Protein AF-B4GUJ3-F1 (afdb_monomer_lite)

pLDDT: mean 71.58, std 20.73, range [29.72, 98.0]

Foldseek 3Di:
DLLLVLVLQVQQVVDPQRLLFPPHASLVSLLVVLVVPQDFCNQVVQAVPDWAWWQFDPPREIDIDRHDPGSVLVSQSVSQQDADDSRNYPAAGDHPNTGIHHNQSAANFDDPDPPDAADDQADFDGLQYADDPDPQPDWDQGRNDTHRPDPVRVVVVVCVSPPDALVVVVVSVQRSVVSVVVSCVVVVVDDDPVLVVLSDPDDPDDDDDDDDDDDPPDPVVVVNVVSNVVRDDPVVSVVSSVVSNVVVCPDPVVVQVVPPPCVVPPPDDPPPPSVVVVVVPD

Organism: Drosophila persimilis (NCBI:txid7234)

InterPro domains:
  IPR002641 Patatin-like phospholipase domain [PF01734] (21-112)
  IPR002641 Patatin-like phospholipase domain [PS51635] (1-115)
  IPR016035 Acyl transferase/acyl hydrolase/lysophospholipase [SSF52151] (5-204)
  IPR033562 Patatin-like phospholipase domain-containing protein [PTHR12406] (2-259)

Structure (mmCIF, N/CA/C/O backbone):
data_AF-B4GUJ3-F1
#
_entry.id   AF-B4GUJ3-F1
#
loop_
_atom_site.group_PDB
_atom_site.id
_atom_site.type_symbol
_atom_site.label_atom_id
_atom_site.label_alt_id
_atom_site.label_comp_id
_atom_site.label_asym_id
_atom_site.label_entity_id
_atom_site.label_seq_id
_atom_site.pdbx_PDB_ins_code
_atom_site.Cartn_x
_atom_site.Cartn_y
_atom_site.Cartn_z
_atom_site.occupancy
_atom_site.B_iso_or_equiv
_atom_site.auth_seq_id
_atom_site.auth_comp_id
_atom_site.auth_asym_id
_atom_site.auth_atom_id
_atom_site.pdbx_PDB_model_num
ATOM 1 N N . MET A 1 1 ? -8.626 10.152 -5.734 1.00 53.16 1 MET A N 1
ATOM 2 C CA . MET A 1 1 ? -7.578 9.144 -5.455 1.00 53.16 1 MET A CA 1
ATOM 3 C C . MET A 1 1 ? -6.243 9.506 -6.109 1.00 53.16 1 MET A C 1
ATOM 5 O O . MET A 1 1 ? -5.339 9.892 -5.384 1.00 53.16 1 MET A O 1
ATOM 9 N N . THR A 1 2 ? -6.089 9.476 -7.441 1.00 61.03 2 THR A N 1
ATOM 10 C CA . THR A 1 2 ? -4.846 9.936 -8.115 1.00 61.03 2 THR A CA 1
ATOM 11 C C . THR A 1 2 ? -4.558 11.419 -7.866 1.00 61.03 2 THR A C 1
ATOM 13 O O . THR A 1 2 ? -3.417 11.790 -7.610 1.00 61.03 2 THR A O 1
ATOM 16 N N . SER A 1 3 ? -5.595 12.258 -7.833 1.00 68.81 3 SER A N 1
ATOM 17 C CA . SER A 1 3 ? -5.500 13.672 -7.444 1.00 68.81 3 SER A CA 1
ATOM 18 C C . SER A 1 3 ? -4.937 13.875 -6.032 1.00 68.81 3 SER A C 1
ATOM 20 O O . SER A 1 3 ? -4.169 14.805 -5.802 1.00 68.81 3 SER A O 1
ATOM 22 N N . ASP A 1 4 ? -5.293 13.006 -5.081 1.00 74.00 4 ASP A N 1
ATOM 23 C CA . ASP A 1 4 ? -4.867 13.125 -3.682 1.00 74.00 4 ASP A CA 1
ATOM 24 C C . ASP A 1 4 ? -3.419 12.679 -3.505 1.00 74.00 4 ASP A C 1
ATOM 26 O O . ASP A 1 4 ? -2.677 13.325 -2.773 1.00 74.00 4 ASP A O 1
ATOM 30 N N . PHE A 1 5 ? -2.985 11.648 -4.239 1.00 74.19 5 PHE A N 1
ATOM 31 C CA . PHE A 1 5 ? -1.572 11.272 -4.316 1.00 74.19 5 PHE A CA 1
ATOM 32 C C . PHE A 1 5 ? -0.710 12.460 -4.764 1.00 74.19 5 PHE A C 1
ATOM 34 O O . PHE A 1 5 ? 0.248 12.842 -4.091 1.00 74.19 5 PHE A O 1
ATOM 41 N N . PHE A 1 6 ? -1.093 13.108 -5.863 1.00 73.56 6 PHE A N 1
ATOM 42 C CA . PHE A 1 6 ? -0.377 14.275 -6.367 1.00 73.56 6 PHE A CA 1
ATOM 43 C C . PHE A 1 6 ? -0.458 15.482 -5.422 1.00 73.56 6 PHE A C 1
ATOM 45 O O . PHE A 1 6 ? 0.535 16.196 -5.261 1.00 73.56 6 PHE A O 1
ATOM 52 N N . ARG A 1 7 ? -1.591 15.680 -4.733 1.00 79.62 7 ARG A N 1
ATOM 53 C CA . ARG A 1 7 ? -1.732 16.686 -3.666 1.00 79.62 7 ARG A CA 1
ATOM 54 C C . ARG A 1 7 ? -0.697 16.475 -2.560 1.00 79.62 7 ARG A C 1
ATOM 56 O O . ARG A 1 7 ? 0.040 17.411 -2.263 1.00 79.62 7 ARG A O 1
ATOM 63 N N . VAL A 1 8 ? -0.597 15.256 -2.020 1.00 79.94 8 VAL A N 1
ATOM 64 C CA . VAL A 1 8 ? 0.365 14.892 -0.962 1.00 79.94 8 VAL A CA 1
ATOM 65 C C . VAL A 1 8 ? 1.798 15.142 -1.426 1.00 79.94 8 VAL A C 1
ATOM 67 O O . VAL A 1 8 ? 2.587 15.749 -0.706 1.00 79.94 8 VAL A O 1
ATOM 70 N N . VAL A 1 9 ? 2.137 14.738 -2.654 1.00 77.56 9 VAL A N 1
ATOM 71 C CA . VAL A 1 9 ? 3.481 14.955 -3.205 1.00 77.56 9 VAL A CA 1
ATOM 72 C C . VAL A 1 9 ? 3.798 16.444 -3.365 1.00 77.56 9 VAL A C 1
ATOM 74 O O . VAL A 1 9 ? 4.912 16.874 -3.064 1.00 77.56 9 VAL A O 1
ATOM 77 N N . ASN A 1 10 ? 2.840 17.257 -3.817 1.00 75.44 10 ASN A N 1
ATOM 78 C CA . ASN A 1 10 ? 3.028 18.707 -3.890 1.00 75.44 10 ASN A CA 1
ATOM 79 C C . ASN A 1 10 ? 3.225 19.330 -2.516 1.00 75.44 10 ASN A C 1
ATOM 81 O O . ASN A 1 10 ? 4.090 20.187 -2.361 1.00 75.44 10 ASN A O 1
ATOM 85 N N . GLU A 1 11 ? 2.430 18.912 -1.541 1.00 78.12 11 GLU A N 1
ATOM 86 C CA . GLU A 1 11 ? 2.497 19.429 -0.184 1.00 78.12 11 GLU A CA 1
ATOM 87 C C . GLU A 1 11 ? 3.836 19.092 0.476 1.00 78.12 11 GLU A C 1
ATOM 89 O O . GLU A 1 11 ? 4.515 20.001 0.950 1.00 78.12 11 GLU A O 1
ATOM 94 N N . ALA A 1 12 ? 4.298 17.843 0.359 1.00 77.19 12 ALA A N 1
ATOM 95 C CA . ALA A 1 12 ? 5.627 17.433 0.809 1.00 77.19 12 ALA A CA 1
ATOM 96 C C . ALA A 1 12 ? 6.729 18.304 0.187 1.00 77.19 12 ALA A C 1
ATOM 98 O O . ALA A 1 12 ? 7.675 18.704 0.855 1.00 77.19 12 ALA A O 1
ATOM 99 N N . ARG A 1 13 ? 6.602 18.646 -1.098 1.00 76.12 13 ARG A N 1
ATOM 100 C CA . ARG A 1 13 ? 7.611 19.412 -1.844 1.00 76.12 13 ARG A CA 1
ATOM 101 C C . ARG A 1 13 ? 7.574 20.922 -1.619 1.00 76.12 13 ARG A C 1
ATOM 103 O O . ARG A 1 13 ? 8.477 21.606 -2.100 1.00 76.12 13 ARG A O 1
ATOM 110 N N . ARG A 1 14 ? 6.565 21.458 -0.924 1.00 77.00 14 ARG A N 1
ATOM 111 C CA . ARG A 1 14 ? 6.522 22.886 -0.559 1.00 77.00 14 ARG A CA 1
ATOM 112 C C . ARG A 1 14 ? 7.573 23.248 0.486 1.00 77.00 14 ARG A C 1
ATOM 114 O O . ARG A 1 14 ? 7.963 24.410 0.558 1.00 77.00 14 ARG A O 1
ATOM 121 N N . TYR A 1 15 ? 8.041 22.273 1.259 1.00 73.94 15 TYR A N 1
ATOM 122 C CA . TYR A 1 15 ? 9.000 22.484 2.335 1.00 73.94 15 TYR A CA 1
ATOM 123 C C . TYR A 1 15 ? 10.433 22.159 1.899 1.00 73.94 15 TYR A C 1
ATOM 125 O O . TYR A 1 15 ? 10.673 21.247 1.110 1.00 73.94 15 TYR A O 1
ATOM 133 N N . SER A 1 16 ? 11.404 22.894 2.445 1.00 66.81 16 SER A N 1
ATOM 134 C CA . SER A 1 16 ? 12.838 22.766 2.136 1.00 66.81 16 SER A CA 1
ATOM 135 C C . SER A 1 16 ? 13.417 21.388 2.494 1.00 66.81 16 SER A C 1
ATOM 137 O O . SER A 1 16 ? 14.238 20.858 1.748 1.00 66.81 16 SER A O 1
ATOM 139 N N . LEU A 1 17 ? 12.943 20.784 3.591 1.00 69.12 17 LEU A N 1
ATOM 140 C CA . LEU A 1 17 ? 13.266 19.413 4.020 1.00 69.12 17 LEU A CA 1
ATOM 141 C C . LEU A 1 17 ? 12.361 18.347 3.376 1.00 69.12 17 LEU A C 1
ATOM 143 O O . LEU A 1 17 ? 12.438 17.164 3.715 1.00 69.12 17 LEU A O 1
ATOM 147 N N . GLY A 1 18 ? 11.495 18.754 2.448 1.00 75.38 18 GLY A N 1
ATOM 148 C CA . GLY A 1 18 ? 10.556 17.866 1.786 1.00 75.38 18 GLY A CA 1
ATOM 149 C C . GLY A 1 18 ? 9.605 17.188 2.788 1.00 75.38 18 GLY A C 1
ATOM 150 O O . GLY A 1 18 ? 9.089 17.854 3.692 1.00 75.38 18 GLY A O 1
ATOM 151 N N . PRO A 1 19 ? 9.406 15.860 2.686 1.00 71.44 19 PRO A N 1
ATOM 152 C CA . PRO A 1 19 ? 8.518 15.122 3.581 1.00 71.44 19 PRO A CA 1
ATOM 153 C C . PRO A 1 19 ? 9.038 14.992 5.020 1.00 71.44 19 PRO A C 1
ATOM 155 O O . PRO A 1 19 ? 8.292 14.562 5.888 1.00 71.44 19 PRO A O 1
ATOM 158 N N . PHE A 1 20 ? 10.289 15.377 5.292 1.00 73.81 20 PHE A N 1
ATOM 159 C CA . PHE A 1 20 ? 10.861 15.379 6.643 1.00 73.81 20 PHE A CA 1
ATOM 160 C C . PHE A 1 20 ? 10.723 16.734 7.350 1.00 73.81 20 PHE A C 1
ATOM 162 O O . PHE A 1 20 ? 11.260 16.924 8.440 1.00 73.81 20 PHE A O 1
ATOM 169 N N . SER A 1 21 ? 10.040 17.704 6.732 1.00 72.88 21 SER A N 1
ATOM 170 C CA . SER A 1 21 ? 9.761 18.983 7.381 1.00 72.88 21 SER A CA 1
ATOM 171 C C . SER A 1 21 ? 8.849 18.778 8.595 1.00 72.88 21 SER A C 1
ATOM 173 O O . SER A 1 21 ? 7.799 18.159 8.441 1.00 72.88 21 SER A O 1
ATOM 175 N N . PRO A 1 22 ? 9.153 19.363 9.771 1.00 71.31 22 PRO A N 1
ATOM 176 C CA . PRO A 1 22 ? 8.264 19.312 10.938 1.00 71.31 22 PRO A CA 1
ATOM 177 C C . PRO A 1 22 ? 6.864 19.886 10.676 1.00 71.31 22 PRO A C 1
ATOM 179 O O . PRO A 1 22 ? 5.920 19.578 11.396 1.00 71.31 22 PRO A O 1
ATOM 182 N N . SER A 1 23 ? 6.736 20.738 9.653 1.00 73.00 23 SER A N 1
ATOM 183 C CA . SER A 1 23 ? 5.467 21.343 9.233 1.00 73.00 23 SER A CA 1
ATOM 184 C C . SER A 1 23 ? 4.677 20.488 8.236 1.00 73.00 23 SER A C 1
ATOM 186 O O . SER A 1 23 ? 3.574 20.874 7.861 1.00 73.00 23 SER A O 1
ATOM 188 N N . PHE A 1 24 ? 5.223 19.353 7.788 1.00 77.50 24 PHE A N 1
ATOM 189 C CA . PHE A 1 24 ? 4.538 18.403 6.919 1.00 77.50 24 PHE A CA 1
ATOM 190 C C . PHE A 1 24 ? 4.195 17.139 7.703 1.00 77.50 24 PHE A C 1
ATOM 192 O O . PHE A 1 24 ? 5.065 16.498 8.286 1.00 77.50 24 PHE A O 1
ATOM 199 N N . ASN A 1 25 ? 2.919 16.758 7.689 1.00 81.62 25 ASN A N 1
ATOM 200 C CA . ASN A 1 25 ? 2.472 15.519 8.304 1.00 81.62 25 ASN A CA 1
ATOM 201 C C . ASN A 1 25 ? 1.665 14.698 7.298 1.00 81.62 25 ASN A C 1
ATOM 203 O O . ASN A 1 25 ? 0.481 14.949 7.069 1.00 81.62 25 ASN A O 1
ATOM 207 N N . ILE A 1 26 ? 2.312 13.673 6.739 1.00 84.25 26 ILE A N 1
ATOM 208 C CA . ILE A 1 26 ? 1.688 12.770 5.769 1.00 84.25 26 ILE A CA 1
ATOM 209 C C . ILE A 1 26 ? 0.436 12.080 6.326 1.00 84.25 26 ILE A C 1
ATOM 211 O O . ILE A 1 26 ? -0.508 11.851 5.575 1.00 84.25 26 ILE A O 1
ATOM 215 N N . GLN A 1 27 ? 0.384 11.798 7.632 1.00 87.69 27 GLN A N 1
ATOM 216 C CA . GLN A 1 27 ? -0.771 11.158 8.265 1.00 87.69 27 GLN A CA 1
ATOM 217 C C . GLN A 1 27 ? -2.004 12.065 8.232 1.00 87.69 27 GLN A C 1
ATOM 219 O O . GLN A 1 27 ? -3.105 11.576 7.991 1.00 87.69 27 GLN A O 1
ATOM 224 N N . THR A 1 28 ? -1.831 13.381 8.385 1.00 87.50 28 THR A N 1
ATOM 225 C CA . THR A 1 28 ? -2.932 14.346 8.249 1.00 87.50 28 THR A CA 1
ATOM 226 C C . THR A 1 28 ? -3.460 14.366 6.817 1.00 87.50 28 THR A C 1
ATOM 228 O O . THR A 1 28 ? -4.660 14.203 6.599 1.00 87.50 28 THR A O 1
ATOM 231 N N . CYS A 1 29 ? -2.569 14.478 5.824 1.00 86.81 29 CYS A N 1
ATOM 232 C CA . CYS A 1 29 ? -2.970 14.504 4.416 1.00 86.81 29 CYS A CA 1
ATOM 233 C C . CYS A 1 29 ? -3.674 13.199 3.994 1.00 86.81 29 CYS A C 1
ATOM 235 O O . CYS A 1 29 ? -4.637 13.232 3.220 1.00 86.81 29 CYS A O 1
ATOM 237 N N . LEU A 1 30 ? -3.198 12.053 4.504 1.00 88.56 30 LEU A N 1
ATOM 238 C CA . LEU A 1 30 ? -3.814 10.742 4.300 1.00 88.56 30 LEU A CA 1
ATOM 239 C C . LEU A 1 30 ? -5.198 10.673 4.946 1.00 88.56 30 LEU A C 1
ATOM 241 O O . LEU A 1 30 ? -6.150 10.300 4.264 1.00 88.56 30 LEU A O 1
ATOM 245 N N . LEU A 1 31 ? -5.333 11.066 6.216 1.00 91.50 31 LEU A N 1
ATOM 246 C CA . LEU A 1 31 ? -6.611 11.046 6.928 1.00 91.50 31 LEU A CA 1
ATOM 247 C C . LEU A 1 31 ? -7.673 11.883 6.205 1.00 91.50 31 LEU A C 1
ATOM 249 O O . LEU A 1 31 ? -8.772 11.387 5.974 1.00 91.50 31 LEU A O 1
ATOM 253 N N . GLU A 1 32 ? -7.339 13.102 5.780 1.00 90.81 32 GLU A N 1
ATOM 254 C CA . GLU A 1 32 ? -8.254 13.959 5.015 1.00 90.81 32 GLU A CA 1
ATOM 255 C C . GLU A 1 32 ? -8.714 13.298 3.708 1.00 90.81 32 GLU A C 1
ATOM 257 O O . GLU A 1 32 ? -9.901 13.307 3.374 1.00 90.81 32 GLU A O 1
ATOM 262 N N . GLY A 1 33 ? -7.777 12.707 2.955 1.00 88.25 33 GLY A N 1
ATOM 263 C CA . GLY A 1 33 ? -8.084 12.021 1.700 1.00 88.25 33 GLY A CA 1
ATOM 264 C C . GLY A 1 33 ? -8.969 10.793 1.921 1.00 88.25 33 GLY A C 1
ATOM 265 O O . GLY A 1 33 ? -9.953 10.590 1.209 1.00 88.25 33 GLY A O 1
ATOM 266 N N . LEU A 1 34 ? -8.656 10.003 2.947 1.00 91.38 34 LEU A N 1
ATOM 267 C CA . LEU A 1 34 ? -9.428 8.831 3.341 1.00 91.38 34 LEU A CA 1
ATOM 268 C C . LEU A 1 34 ? -10.842 9.225 3.794 1.00 91.38 34 LEU A C 1
ATOM 270 O O . LEU A 1 34 ? -11.817 8.655 3.308 1.00 91.38 34 LEU A O 1
ATOM 274 N N . GLN A 1 35 ? -10.989 10.244 4.642 1.00 93.19 35 GLN A N 1
ATOM 275 C CA . GLN A 1 35 ? -12.293 10.755 5.084 1.00 93.19 35 GLN A CA 1
ATOM 276 C C . GLN A 1 35 ? -13.131 11.320 3.934 1.00 93.19 35 GLN A C 1
ATOM 278 O O . GLN A 1 35 ? -14.353 11.190 3.934 1.00 93.19 35 GLN A O 1
ATOM 283 N N . LYS A 1 36 ? -12.499 11.920 2.926 1.00 92.19 36 LYS A N 1
ATOM 284 C CA . LYS A 1 36 ? -13.208 12.428 1.748 1.00 92.19 36 LYS A CA 1
ATOM 285 C C . LYS A 1 36 ? -13.765 11.311 0.860 1.00 92.19 36 LYS A C 1
ATOM 287 O O . LYS A 1 36 ? -14.796 11.506 0.221 1.00 92.19 36 LYS A O 1
ATOM 292 N N . HIS A 1 37 ? -13.075 10.173 0.776 1.00 90.06 37 HIS A N 1
ATOM 293 C CA . HIS A 1 37 ? -13.373 9.131 -0.213 1.00 90.06 37 HIS A CA 1
ATOM 294 C C . HIS A 1 37 ? -14.036 7.870 0.346 1.00 90.06 37 HIS A C 1
ATOM 296 O O . HIS A 1 37 ? -14.740 7.189 -0.399 1.00 90.06 37 HIS A O 1
ATOM 302 N N . LEU A 1 38 ? -13.827 7.538 1.620 1.00 92.31 38 LEU A N 1
ATOM 303 C CA . LEU A 1 38 ? -14.452 6.371 2.239 1.00 92.31 38 LEU A CA 1
ATOM 304 C C . LEU A 1 38 ? -15.917 6.664 2.588 1.00 92.31 38 LEU A C 1
ATOM 306 O O . LEU A 1 38 ? -16.169 7.660 3.269 1.00 92.31 38 LEU A O 1
ATOM 310 N N . PRO A 1 39 ? -16.868 5.801 2.190 1.00 95.38 39 PRO A N 1
ATOM 311 C CA . PRO A 1 39 ? -18.269 5.942 2.571 1.00 95.38 39 PRO A CA 1
ATOM 312 C C . PRO A 1 39 ? -18.489 5.604 4.054 1.00 95.38 39 PRO A C 1
ATOM 314 O O . PRO A 1 39 ? -17.686 4.897 4.664 1.00 95.38 39 PRO A O 1
ATOM 317 N N . ASP A 1 40 ? -19.610 6.056 4.622 1.00 96.75 40 ASP A N 1
ATOM 318 C CA . ASP A 1 40 ? -19.970 5.849 6.038 1.00 96.75 40 ASP A CA 1
ATOM 319 C C . ASP A 1 40 ? -20.062 4.369 6.447 1.00 96.75 40 ASP A C 1
ATOM 321 O O . ASP A 1 40 ? -19.726 3.985 7.566 1.00 96.75 40 ASP A O 1
ATOM 325 N N . ASP A 1 41 ? -20.448 3.503 5.514 1.00 97.06 41 ASP A N 1
ATOM 326 C CA . ASP A 1 41 ? -20.582 2.061 5.705 1.00 97.06 41 ASP A CA 1
ATOM 327 C C . ASP A 1 41 ? -19.326 1.269 5.299 1.00 97.06 41 ASP A C 1
ATOM 329 O O . ASP A 1 41 ? -19.402 0.049 5.143 1.00 97.06 41 ASP A O 1
ATOM 333 N N . ALA A 1 42 ? -18.167 1.925 5.134 1.00 97.31 42 ALA A N 1
ATOM 334 C CA . ALA A 1 42 ? -16.935 1.285 4.666 1.00 97.31 42 ALA A CA 1
ATOM 335 C C . ALA A 1 42 ? -16.590 0.002 5.441 1.00 97.31 42 ALA A C 1
ATOM 337 O O . ALA A 1 42 ? -16.332 -1.019 4.813 1.00 97.31 42 ALA A O 1
ATOM 338 N N . HIS A 1 43 ? -16.670 0.027 6.775 1.00 97.81 43 HIS A N 1
ATOM 339 C CA . HIS A 1 43 ? -16.428 -1.126 7.654 1.00 97.81 43 HIS A CA 1
ATOM 340 C C . HIS A 1 43 ? -17.283 -2.347 7.295 1.00 97.81 43 HIS A C 1
ATOM 342 O O . HIS A 1 43 ? -16.757 -3.441 7.128 1.00 97.81 43 HIS A O 1
ATOM 348 N N . LYS A 1 44 ? -18.581 -2.154 7.030 1.00 97.81 44 LYS A N 1
ATOM 349 C CA . LYS A 1 44 ? -19.484 -3.240 6.609 1.00 97.81 44 LYS A CA 1
ATOM 350 C C . LYS A 1 44 ? -19.102 -3.808 5.251 1.00 97.81 44 LYS A C 1
ATOM 352 O O . LYS A 1 44 ? -19.296 -4.990 4.994 1.00 97.81 44 LYS A O 1
ATOM 357 N N . ARG A 1 45 ? -18.587 -2.959 4.359 1.00 97.44 45 ARG A N 1
ATOM 358 C CA . ARG A 1 45 ? -18.138 -3.395 3.038 1.00 97.44 45 ARG A CA 1
ATOM 359 C C . ARG A 1 45 ? -16.843 -4.184 3.159 1.00 97.44 45 ARG A C 1
ATOM 361 O O . ARG A 1 45 ? -16.711 -5.195 2.486 1.00 97.44 45 ARG A O 1
ATOM 368 N N . VAL A 1 46 ? -15.878 -3.728 3.941 1.00 97.38 46 VAL A N 1
ATOM 369 C CA . VAL A 1 46 ? -14.532 -4.307 3.896 1.00 97.38 46 VAL A CA 1
ATOM 370 C C . VAL A 1 46 ? -14.328 -5.498 4.833 1.00 97.38 46 VAL A C 1
ATOM 372 O O . VAL A 1 46 ? -13.385 -6.247 4.594 1.00 97.38 46 VAL A O 1
ATOM 375 N N . ASN A 1 47 ? -15.197 -5.717 5.828 1.00 97.25 47 ASN A N 1
ATOM 376 C CA . ASN A 1 47 ? -15.097 -6.869 6.735 1.00 97.25 47 ASN A CA 1
ATOM 377 C C . ASN A 1 47 ? -15.021 -8.199 5.977 1.00 97.25 47 ASN A C 1
ATOM 379 O O . ASN A 1 47 ? -15.750 -8.418 5.004 1.00 97.25 47 ASN A O 1
ATOM 383 N N . GLY A 1 48 ? -14.078 -9.047 6.387 1.00 94.81 48 GLY A N 1
ATOM 384 C CA . GLY A 1 48 ? -13.754 -10.322 5.745 1.00 94.81 48 GLY A CA 1
ATOM 385 C C . GLY A 1 48 ? -13.129 -10.220 4.345 1.00 94.81 48 GLY A C 1
ATOM 386 O O . GLY A 1 48 ? -12.778 -11.244 3.764 1.00 94.81 48 GLY A O 1
ATOM 387 N N . ARG A 1 49 ? -12.983 -9.014 3.775 1.00 95.50 49 ARG A N 1
ATOM 388 C CA . ARG A 1 49 ? -12.443 -8.790 2.418 1.00 95.50 49 ARG A CA 1
ATOM 389 C C . ARG A 1 49 ? -11.115 -8.041 2.426 1.00 95.50 49 ARG A C 1
ATOM 391 O O . ARG A 1 49 ? -10.216 -8.384 1.666 1.00 95.50 49 ARG A O 1
ATOM 398 N N . LEU A 1 50 ? -10.984 -7.022 3.270 1.00 96.12 50 LEU A N 1
ATOM 399 C CA . LEU A 1 50 ? -9.749 -6.264 3.447 1.00 96.12 50 LEU A CA 1
ATOM 400 C C . LEU A 1 50 ? -8.946 -6.864 4.593 1.00 96.12 50 LEU A C 1
ATOM 402 O O . LEU A 1 50 ? -9.451 -6.958 5.703 1.00 96.12 50 LEU A O 1
ATOM 406 N N . HIS A 1 51 ? -7.690 -7.202 4.327 1.00 96.25 51 HIS A N 1
ATOM 407 C CA . HIS A 1 51 ? -6.750 -7.698 5.324 1.00 96.25 51 HIS A CA 1
ATOM 408 C C . HIS A 1 51 ? -5.600 -6.699 5.428 1.00 96.25 51 HIS A C 1
ATOM 410 O O . HIS A 1 51 ? -4.912 -6.438 4.443 1.00 96.25 51 HIS A O 1
ATOM 416 N N . ILE A 1 52 ? -5.422 -6.101 6.603 1.00 96.81 52 ILE A N 1
ATOM 417 C CA . ILE A 1 52 ? -4.387 -5.098 6.859 1.00 96.81 52 ILE A CA 1
ATOM 418 C C . ILE A 1 52 ? -3.315 -5.730 7.736 1.00 96.81 52 ILE A C 1
ATOM 420 O O . ILE A 1 52 ? -3.577 -6.061 8.891 1.00 96.81 52 ILE A O 1
ATOM 424 N N . SER A 1 53 ? -2.112 -5.874 7.186 1.00 96.88 53 SER A N 1
ATOM 425 C CA . SER A 1 53 ? -0.934 -6.310 7.931 1.00 96.88 53 SER A CA 1
ATOM 426 C C . SER A 1 53 ? -0.353 -5.146 8.733 1.00 96.88 53 SER A C 1
ATOM 428 O O . SER A 1 53 ? -0.035 -4.097 8.172 1.00 96.88 53 SER A O 1
ATOM 430 N N . LEU A 1 54 ? -0.226 -5.322 10.048 1.00 97.38 54 LEU A N 1
ATOM 431 C CA . LEU A 1 54 ? 0.292 -4.319 10.974 1.00 97.38 54 LEU A CA 1
ATOM 432 C C . LEU A 1 54 ? 1.406 -4.904 11.839 1.00 97.38 54 LEU A C 1
ATOM 434 O O . LEU A 1 54 ? 1.292 -6.014 12.357 1.00 97.38 54 LEU A O 1
ATOM 438 N N . THR A 1 55 ? 2.442 -4.109 12.100 1.00 97.38 55 THR A N 1
ATOM 439 C CA . THR A 1 55 ? 3.479 -4.465 13.073 1.00 97.38 55 THR A CA 1
ATOM 440 C C . THR A 1 55 ? 3.145 -3.863 14.430 1.00 97.38 55 THR A C 1
ATOM 442 O O . THR A 1 55 ? 3.024 -2.644 14.581 1.00 97.38 55 THR A O 1
ATOM 445 N N . ARG A 1 56 ? 3.003 -4.703 15.454 1.00 97.44 56 ARG A N 1
ATOM 446 C CA . ARG A 1 56 ? 2.732 -4.257 16.819 1.00 97.44 56 ARG A CA 1
ATOM 447 C C . ARG A 1 56 ? 3.995 -3.718 17.474 1.00 97.44 56 ARG A C 1
ATOM 449 O O . ARG A 1 56 ? 5.008 -4.400 17.553 1.00 97.44 56 ARG A O 1
ATOM 456 N N . VAL A 1 57 ? 3.931 -2.493 17.989 1.00 96.12 57 VAL A N 1
ATOM 457 C CA . VAL A 1 57 ? 5.142 -1.749 18.381 1.00 96.12 57 VAL A CA 1
ATOM 458 C C . VAL A 1 57 ? 5.864 -2.363 19.583 1.00 96.12 57 VAL A C 1
ATOM 460 O O . VAL A 1 57 ? 7.086 -2.325 19.637 1.00 96.12 57 VAL A O 1
ATOM 463 N N . TYR A 1 58 ? 5.136 -2.907 20.563 1.00 94.56 58 TYR A N 1
ATOM 464 C CA . TYR A 1 58 ? 5.758 -3.319 21.827 1.00 94.56 58 TYR A CA 1
ATOM 465 C C . TYR A 1 58 ? 6.528 -4.647 21.741 1.00 94.56 58 TYR A C 1
ATOM 467 O O . TYR A 1 58 ? 7.445 -4.852 22.529 1.00 94.56 58 TYR A O 1
ATOM 475 N N . ASP A 1 59 ? 6.150 -5.552 20.833 1.00 95.31 59 ASP A N 1
ATOM 476 C CA . ASP A 1 59 ? 6.781 -6.871 20.677 1.00 95.31 59 ASP A CA 1
ATOM 477 C C . ASP A 1 59 ? 7.209 -7.195 19.241 1.00 95.31 59 ASP A C 1
ATOM 479 O O . ASP A 1 59 ? 7.713 -8.287 18.992 1.00 95.31 59 ASP A O 1
ATOM 483 N N . GLY A 1 60 ? 7.009 -6.271 18.297 1.00 93.25 60 GLY A N 1
ATOM 484 C CA . GLY A 1 60 ? 7.379 -6.435 16.891 1.00 93.25 60 GLY A CA 1
ATOM 485 C C . GLY A 1 60 ? 6.568 -7.495 16.145 1.00 93.25 60 GLY A C 1
ATOM 486 O O . GLY A 1 60 ? 6.903 -7.825 15.011 1.00 93.25 60 GLY A O 1
ATOM 487 N N . LYS A 1 61 ? 5.518 -8.060 16.757 1.00 95.88 61 LYS A N 1
ATOM 488 C CA . LYS A 1 61 ? 4.745 -9.138 16.135 1.00 95.88 61 LYS A CA 1
ATOM 489 C C . LYS A 1 61 ? 3.814 -8.600 15.060 1.00 95.88 61 LYS A C 1
ATOM 491 O O . LYS A 1 61 ? 3.197 -7.547 15.233 1.00 95.88 61 LYS A O 1
ATOM 496 N N . ASN A 1 62 ? 3.675 -9.371 13.988 1.00 97.00 62 ASN A N 1
ATOM 497 C CA . ASN A 1 62 ? 2.674 -9.109 12.972 1.00 97.00 62 ASN A CA 1
ATOM 498 C C . ASN A 1 62 ? 1.261 -9.400 13.497 1.00 97.00 62 ASN A C 1
ATOM 500 O O . ASN A 1 62 ? 1.052 -10.350 14.257 1.00 97.00 62 ASN A O 1
ATOM 504 N N . VAL A 1 63 ? 0.300 -8.581 13.081 1.00 96.56 63 VAL A N 1
ATOM 505 C CA . VAL A 1 63 ? -1.130 -8.794 13.291 1.00 96.56 63 VAL A CA 1
ATOM 506 C C . VAL A 1 63 ? -1.861 -8.436 12.002 1.00 96.56 63 VAL A C 1
ATOM 508 O O . VAL A 1 63 ? -1.727 -7.317 11.511 1.00 96.56 63 VAL A O 1
ATOM 511 N N . ILE A 1 64 ? -2.676 -9.361 11.496 1.00 96.62 64 ILE A N 1
ATOM 512 C CA . ILE A 1 64 ? -3.575 -9.105 10.370 1.00 96.62 64 ILE A CA 1
ATOM 513 C C . ILE A 1 64 ? -4.951 -8.723 10.915 1.00 96.62 64 ILE A C 1
ATOM 515 O O . ILE A 1 64 ? -5.560 -9.475 11.677 1.00 96.62 64 ILE A O 1
ATOM 519 N N . ILE A 1 65 ? -5.438 -7.546 10.526 1.00 96.81 65 ILE A N 1
ATOM 520 C CA . ILE A 1 65 ? -6.770 -7.048 10.878 1.00 96.81 65 ILE A CA 1
ATOM 521 C C . ILE A 1 65 ? -7.686 -7.151 9.662 1.00 96.81 65 ILE A C 1
ATOM 523 O O . ILE A 1 65 ? -7.375 -6.589 8.612 1.00 96.81 65 ILE A O 1
ATOM 527 N N . SER A 1 66 ? -8.822 -7.828 9.821 1.00 96.94 66 SER A N 1
ATOM 528 C CA . SER A 1 66 ? -9.835 -7.985 8.767 1.00 96.94 66 SER A CA 1
ATOM 529 C C . SER A 1 66 ? -11.268 -7.667 9.191 1.00 96.94 66 SER A C 1
ATOM 531 O O . SER A 1 66 ? -12.166 -7.653 8.352 1.00 96.94 66 SER A O 1
ATOM 533 N N . GLU A 1 67 ? -11.482 -7.367 10.473 1.00 97.88 67 GLU A N 1
ATOM 534 C CA . GLU A 1 67 ? -12.795 -7.078 11.048 1.00 97.88 67 GLU A CA 1
ATOM 535 C C . GLU A 1 67 ? -12.795 -5.718 11.750 1.00 97.88 67 GLU A C 1
ATOM 537 O O . GLU A 1 67 ? -11.989 -5.460 12.652 1.00 97.88 67 GLU A O 1
ATOM 542 N N . PHE A 1 68 ? -13.742 -4.874 11.351 1.00 98.00 68 PHE A N 1
ATOM 543 C CA . PHE A 1 68 ? -13.894 -3.481 11.748 1.00 98.00 68 PHE A CA 1
ATOM 544 C C . PHE A 1 68 ? -15.322 -3.229 12.255 1.00 98.00 68 PHE A C 1
ATOM 546 O O . PHE A 1 68 ? -16.305 -3.586 11.601 1.00 98.00 68 PHE A O 1
ATOM 553 N N . GLU A 1 69 ? -15.444 -2.580 13.410 1.00 97.50 69 GLU A N 1
ATOM 554 C CA . GLU A 1 69 ? -16.731 -2.259 14.043 1.00 97.50 69 GLU A CA 1
ATOM 555 C C . GLU A 1 69 ? -17.336 -0.954 13.507 1.00 97.50 69 GLU A C 1
ATOM 557 O O . GLU A 1 69 ? -18.555 -0.781 13.506 1.00 97.50 69 GLU A O 1
ATOM 562 N N . SER A 1 70 ? -16.496 -0.037 13.019 1.00 98.00 70 SER A N 1
ATOM 563 C CA . SER A 1 70 ? -16.920 1.265 12.502 1.00 98.00 70 SER A CA 1
ATOM 564 C C . SER A 1 70 ? -16.012 1.780 11.386 1.00 98.00 70 SER A C 1
ATOM 566 O O . SER A 1 70 ? -14.907 1.278 11.156 1.00 98.00 70 SER A O 1
ATOM 568 N N . ARG A 1 71 ? -16.467 2.820 10.677 1.00 97.19 71 ARG A N 1
ATOM 569 C CA . ARG A 1 71 ? -15.662 3.508 9.656 1.00 97.19 71 ARG A CA 1
ATOM 570 C C . ARG A 1 71 ? -14.375 4.075 10.253 1.00 97.19 71 ARG A C 1
ATOM 572 O O . ARG A 1 71 ? -13.333 4.036 9.604 1.00 97.19 71 ARG A O 1
ATOM 579 N N . GLU A 1 72 ? -14.442 4.572 11.480 1.00 97.06 72 GLU A N 1
ATOM 580 C CA . GLU A 1 72 ? -13.308 5.126 12.213 1.00 97.06 72 GLU A CA 1
ATOM 581 C C . GLU A 1 72 ? -12.258 4.051 12.496 1.00 97.06 72 GLU A C 1
ATOM 583 O O . GLU A 1 72 ? -11.069 4.330 12.367 1.00 97.06 72 GLU A O 1
ATOM 588 N N . GLU A 1 73 ? -12.666 2.811 12.793 1.00 97.19 73 GLU A N 1
ATOM 589 C CA . GLU A 1 73 ? -11.720 1.699 12.923 1.00 97.19 73 GLU A CA 1
ATOM 590 C C . GLU A 1 73 ? -10.980 1.413 11.610 1.00 97.19 73 GLU A C 1
ATOM 592 O O . GLU A 1 73 ? -9.764 1.215 11.634 1.00 97.19 73 GLU A O 1
ATOM 597 N N . VAL A 1 74 ? -11.671 1.453 10.463 1.00 97.62 74 VAL A N 1
ATOM 598 C CA . VAL A 1 74 ? -11.031 1.287 9.143 1.00 97.62 74 VAL A CA 1
ATOM 599 C C . VAL A 1 74 ? -10.010 2.396 8.900 1.00 97.62 74 VAL A C 1
ATOM 601 O O . VAL A 1 74 ? -8.872 2.116 8.528 1.00 97.62 74 VAL A O 1
ATOM 604 N N . LEU A 1 75 ? -10.393 3.656 9.141 1.00 96.50 75 LEU A N 1
ATOM 605 C CA . LEU A 1 75 ? -9.490 4.804 9.009 1.00 96.50 75 LEU A CA 1
ATOM 606 C C . LEU A 1 75 ? -8.254 4.631 9.892 1.00 96.50 75 LEU A C 1
ATOM 608 O O . LEU A 1 75 ? -7.130 4.795 9.426 1.00 96.50 75 LEU A O 1
ATOM 612 N N . GLN A 1 76 ? -8.457 4.254 11.151 1.00 96.62 76 GLN A N 1
ATOM 613 C CA . GLN A 1 76 ? -7.381 4.112 12.117 1.00 96.62 76 GLN A CA 1
ATOM 614 C C . GLN A 1 76 ? -6.417 2.979 11.750 1.00 96.62 76 GLN A C 1
ATOM 616 O O . GLN A 1 76 ? -5.203 3.155 11.847 1.00 96.62 76 GLN A O 1
ATOM 621 N N . ALA A 1 77 ? -6.935 1.837 11.290 1.00 97.25 77 ALA A N 1
ATOM 622 C CA . ALA A 1 77 ? -6.110 0.727 10.828 1.00 97.25 77 ALA A CA 1
ATOM 623 C C . ALA A 1 77 ? -5.295 1.097 9.577 1.00 97.25 77 ALA A C 1
ATOM 625 O O . ALA A 1 77 ? -4.111 0.775 9.509 1.00 97.25 77 ALA A O 1
ATOM 626 N N . LEU A 1 78 ? -5.886 1.830 8.625 1.00 96.38 78 LEU A N 1
ATOM 627 C CA . LEU A 1 78 ? -5.177 2.327 7.439 1.00 96.38 78 LEU A CA 1
ATOM 628 C C . LEU A 1 78 ? -4.078 3.336 7.803 1.00 96.38 78 LEU A C 1
ATOM 630 O O . LEU A 1 78 ? -2.989 3.289 7.237 1.00 96.38 78 LEU A O 1
ATOM 634 N N . LEU A 1 79 ? -4.324 4.220 8.774 1.00 95.50 79 LEU A N 1
ATOM 635 C CA . LEU A 1 79 ? -3.300 5.142 9.277 1.00 95.50 79 LEU A CA 1
ATOM 636 C C . LEU A 1 79 ? -2.133 4.397 9.936 1.00 95.50 79 LEU A C 1
ATOM 638 O O . LEU A 1 79 ? -0.978 4.738 9.680 1.00 95.50 79 LEU A O 1
ATOM 642 N N . CYS A 1 80 ? -2.419 3.360 10.735 1.00 96.19 80 CYS A N 1
ATOM 643 C CA . CYS A 1 80 ? -1.396 2.466 11.282 1.00 96.19 80 CYS A CA 1
ATOM 644 C C . CYS A 1 80 ? -0.587 1.781 10.176 1.00 96.19 80 CYS A C 1
ATOM 646 O O . CYS A 1 80 ? 0.639 1.762 10.258 1.00 96.19 80 CYS A O 1
ATOM 648 N N . ALA A 1 81 ? -1.259 1.265 9.144 1.00 94.62 81 ALA A N 1
ATOM 649 C CA . ALA A 1 81 ? -0.615 0.582 8.026 1.00 94.62 81 ALA A CA 1
ATOM 650 C C . ALA A 1 81 ? 0.317 1.506 7.241 1.00 94.62 81 ALA A C 1
ATOM 652 O O . ALA A 1 81 ? 1.371 1.070 6.816 1.00 94.62 81 ALA A O 1
ATOM 653 N N . CYS A 1 82 ? -0.033 2.785 7.108 1.00 92.00 82 CYS A N 1
ATOM 654 C CA . CYS A 1 82 ? 0.791 3.784 6.430 1.00 92.00 82 CYS A CA 1
ATOM 655 C C . CYS A 1 82 ? 1.788 4.499 7.364 1.00 92.00 82 CYS A C 1
ATOM 657 O O . CYS A 1 82 ? 2.379 5.508 6.965 1.00 92.00 82 CYS A O 1
ATOM 659 N N . PHE A 1 83 ? 1.934 4.074 8.627 1.00 92.56 83 PHE A N 1
ATOM 660 C CA . PHE A 1 83 ? 2.825 4.735 9.580 1.00 92.56 83 PHE A CA 1
ATOM 661 C C . PHE A 1 83 ? 4.223 4.124 9.548 1.00 92.56 83 PHE A C 1
ATOM 663 O O . PHE A 1 83 ? 4.475 3.074 10.142 1.00 92.56 83 PHE A O 1
ATOM 670 N N . ILE A 1 84 ? 5.158 4.847 8.936 1.00 89.00 84 ILE A N 1
ATOM 671 C CA . ILE A 1 84 ? 6.581 4.501 8.927 1.00 89.00 84 ILE A CA 1
ATOM 672 C C . ILE A 1 84 ? 7.295 5.373 9.973 1.00 89.00 84 ILE A C 1
ATOM 674 O O . ILE A 1 84 ? 7.372 6.594 9.784 1.00 89.00 84 ILE A O 1
ATOM 678 N N . PRO A 1 85 ? 7.827 4.803 11.072 1.00 86.69 85 PRO A N 1
ATOM 679 C CA . PRO A 1 85 ? 8.532 5.571 12.097 1.00 86.69 85 PRO A CA 1
ATOM 680 C C . PRO A 1 85 ? 9.667 6.424 11.516 1.00 86.69 85 PRO A C 1
ATOM 682 O O . PRO A 1 85 ? 10.440 5.968 10.677 1.00 86.69 85 PRO A O 1
ATOM 685 N N . GLY A 1 86 ? 9.757 7.683 11.949 1.00 82.56 86 GLY A N 1
ATOM 686 C CA . GLY A 1 86 ? 10.754 8.648 11.470 1.00 82.56 86 GLY A CA 1
ATOM 687 C C . GLY A 1 86 ? 10.392 9.342 10.151 1.00 82.56 86 GLY A C 1
ATOM 688 O O . GLY A 1 86 ? 10.821 10.471 9.939 1.00 82.56 86 GLY A O 1
ATOM 689 N N . PHE A 1 87 ? 9.563 8.723 9.304 1.00 80.88 87 PHE A N 1
ATOM 690 C CA . PHE A 1 87 ? 9.041 9.342 8.078 1.00 80.88 87 PHE A CA 1
ATOM 691 C C . PHE A 1 87 ? 7.650 9.952 8.285 1.00 80.88 87 PHE A C 1
ATOM 693 O O . PHE A 1 87 ? 7.402 11.093 7.919 1.00 80.88 87 PHE A O 1
ATOM 700 N N . SER A 1 88 ? 6.734 9.203 8.902 1.00 82.94 88 SER A N 1
ATOM 701 C CA . SER A 1 88 ? 5.358 9.645 9.176 1.00 82.94 88 SER A CA 1
ATOM 702 C C . SER A 1 88 ? 5.210 10.438 10.477 1.00 82.94 88 SER A C 1
ATOM 704 O O . SER A 1 88 ? 4.173 11.050 10.715 1.00 82.94 88 SER A O 1
ATOM 706 N N . GLY A 1 89 ? 6.223 10.387 11.342 1.00 84.88 89 GLY A N 1
ATOM 707 C CA . GLY A 1 89 ? 6.217 10.970 12.679 1.00 84.88 89 GLY A CA 1
ATOM 708 C C . GLY A 1 89 ? 6.971 10.098 13.682 1.00 84.88 89 GLY A C 1
ATOM 709 O O . GLY A 1 89 ? 7.533 9.057 13.336 1.00 84.88 89 GLY A O 1
ATOM 710 N N . ILE A 1 90 ? 6.984 10.534 14.943 1.00 85.19 90 ILE A N 1
ATOM 711 C CA . ILE A 1 90 ? 7.699 9.844 16.031 1.00 85.19 90 ILE A CA 1
ATOM 712 C C . ILE A 1 90 ? 6.784 8.866 16.772 1.00 85.19 90 ILE A C 1
ATOM 714 O O . ILE A 1 90 ? 7.217 7.780 17.147 1.00 85.19 90 ILE A O 1
ATOM 718 N N . LEU A 1 91 ? 5.521 9.240 16.998 1.00 89.25 91 LEU A N 1
ATOM 719 C CA . LEU A 1 91 ? 4.589 8.463 17.809 1.00 89.25 91 LEU A CA 1
ATOM 720 C C . LEU A 1 91 ? 3.599 7.694 16.919 1.00 89.25 91 LEU A C 1
ATOM 722 O O . LEU A 1 91 ? 2.755 8.335 16.293 1.00 89.25 91 LEU A O 1
ATOM 726 N N . PRO A 1 92 ? 3.646 6.348 16.894 1.00 92.56 92 PRO A N 1
ATOM 727 C CA . PRO A 1 92 ? 2.714 5.560 16.100 1.00 92.56 92 PRO A CA 1
ATOM 728 C C . PRO A 1 92 ? 1.261 5.695 16.589 1.00 92.56 92 PRO A C 1
ATOM 730 O O . PRO A 1 92 ? 1.028 5.772 17.809 1.00 92.56 92 PRO A O 1
ATOM 733 N N . PRO A 1 93 ? 0.281 5.683 15.667 1.00 94.12 93 PRO A N 1
ATOM 734 C CA . PRO A 1 93 ? -1.140 5.703 15.994 1.00 94.12 93 PRO A CA 1
ATOM 735 C C . PRO A 1 93 ? -1.574 4.446 16.762 1.00 94.12 93 PRO A C 1
ATOM 737 O O . PRO A 1 93 ? -0.883 3.422 16.803 1.00 94.12 93 PRO A O 1
ATOM 740 N N . ARG A 1 94 ? -2.740 4.534 17.412 1.00 95.56 94 ARG A N 1
ATOM 741 C CA . ARG A 1 94 ? -3.329 3.425 18.174 1.00 95.56 94 ARG A CA 1
ATOM 742 C C . ARG A 1 94 ? -4.520 2.822 17.455 1.00 95.56 94 ARG A C 1
ATOM 744 O O . ARG A 1 94 ? -5.426 3.561 17.111 1.00 95.56 94 ARG A O 1
ATOM 751 N N . PHE A 1 95 ? -4.580 1.505 17.354 1.00 96.69 95 PHE A N 1
ATOM 752 C CA . PHE A 1 95 ? -5.775 0.768 16.958 1.00 96.69 95 PHE A CA 1
ATOM 753 C C . PHE A 1 95 ? -6.213 -0.104 18.139 1.00 96.69 95 PHE A C 1
ATOM 755 O O . PHE A 1 95 ? -5.387 -0.805 18.727 1.00 96.69 95 PHE A O 1
ATOM 762 N N . ARG A 1 96 ? -7.482 0.005 18.561 1.00 96.25 96 ARG A N 1
ATOM 763 C CA . ARG A 1 96 ? -8.030 -0.679 19.755 1.00 96.25 96 ARG A CA 1
ATOM 764 C C . ARG A 1 96 ? -7.138 -0.554 21.004 1.00 96.25 96 ARG A C 1
ATOM 766 O O . ARG A 1 96 ? -6.854 -1.519 21.705 1.00 96.25 96 ARG A O 1
ATOM 773 N N . GLY A 1 97 ? -6.628 0.655 21.250 1.00 95.25 97 GLY A N 1
ATOM 774 C CA . GLY A 1 97 ? -5.766 0.972 22.398 1.00 95.25 97 GLY A CA 1
ATOM 775 C C . GLY A 1 97 ? -4.293 0.553 22.270 1.00 95.25 97 GLY A C 1
ATOM 776 O O . GLY A 1 97 ? -3.466 1.019 23.057 1.00 95.25 97 GLY A O 1
ATOM 777 N N . VAL A 1 98 ? -3.927 -0.239 21.261 1.00 97.12 98 VAL A N 1
ATOM 778 C CA . VAL A 1 98 ? -2.561 -0.742 21.043 1.00 97.12 98 VAL A CA 1
ATOM 779 C C . VAL A 1 98 ? -1.872 0.045 19.930 1.00 97.12 98 VAL A C 1
ATOM 781 O O . VAL A 1 98 ? -2.516 0.462 18.974 1.00 97.12 98 VAL A O 1
ATOM 784 N N . ARG A 1 99 ? -0.561 0.287 20.052 1.00 97.12 99 ARG A N 1
ATOM 785 C CA . ARG A 1 99 ? 0.216 0.996 19.023 1.00 97.12 99 ARG A CA 1
ATOM 786 C C . ARG A 1 99 ? 0.686 0.050 17.927 1.00 97.12 99 ARG A C 1
ATOM 788 O O . ARG A 1 99 ? 1.305 -0.974 18.225 1.00 97.12 99 ARG A O 1
ATOM 795 N N . TYR A 1 100 ? 0.451 0.464 16.689 1.00 97.62 100 TYR A N 1
ATOM 796 C CA . TYR A 1 100 ? 0.852 -0.258 15.489 1.00 97.62 100 TYR A CA 1
ATOM 797 C C . TYR A 1 100 ? 1.565 0.672 14.515 1.00 97.62 100 TYR A C 1
ATOM 799 O O . TYR A 1 100 ? 1.358 1.886 14.530 1.00 97.62 100 TYR A O 1
ATOM 807 N N . MET A 1 101 ? 2.395 0.069 13.679 1.00 95.69 101 MET A N 1
ATOM 808 C CA . MET A 1 101 ? 3.093 0.694 12.564 1.00 95.69 101 MET A CA 1
ATOM 809 C C . MET A 1 101 ? 2.983 -0.200 11.327 1.00 95.69 101 MET A C 1
ATOM 811 O O . MET A 1 101 ? 2.407 -1.291 11.402 1.00 95.69 101 MET A O 1
ATOM 815 N N . ASP A 1 102 ? 3.544 0.271 10.219 1.00 94.56 102 ASP A N 1
ATOM 816 C CA . ASP A 1 102 ? 3.502 -0.378 8.912 1.00 94.56 102 ASP A CA 1
ATOM 817 C C . ASP A 1 102 ? 3.846 -1.882 8.982 1.00 94.56 102 ASP A C 1
ATOM 819 O O . ASP A 1 102 ? 4.726 -2.320 9.740 1.00 94.56 102 ASP A O 1
ATOM 823 N N . GLY A 1 103 ? 3.120 -2.692 8.208 1.00 93.44 103 GLY A N 1
ATOM 824 C CA . GLY A 1 103 ? 3.350 -4.132 8.080 1.00 93.44 103 GLY A CA 1
ATOM 825 C C . GLY A 1 103 ? 4.748 -4.461 7.554 1.00 93.44 103 GLY A C 1
ATOM 826 O O . GLY A 1 103 ? 5.291 -5.505 7.904 1.00 93.44 103 GLY A O 1
ATOM 827 N N . ALA A 1 104 ? 5.399 -3.533 6.847 1.00 89.25 104 ALA A N 1
ATOM 828 C CA . ALA A 1 104 ? 6.754 -3.658 6.321 1.00 89.25 104 ALA A CA 1
ATOM 829 C C . ALA A 1 104 ? 7.826 -4.013 7.361 1.00 89.25 104 ALA A C 1
ATOM 831 O O . ALA A 1 104 ? 8.908 -4.476 7.004 1.00 89.25 104 ALA A O 1
ATOM 832 N N . PHE A 1 105 ? 7.551 -3.807 8.649 1.00 89.19 105 PHE A N 1
ATOM 833 C CA . PHE A 1 105 ? 8.462 -4.150 9.742 1.00 89.19 105 PHE A CA 1
ATOM 834 C C . PHE A 1 105 ? 8.283 -5.577 10.285 1.00 89.19 105 PHE A C 1
ATOM 836 O O . PHE A 1 105 ? 9.050 -5.983 11.157 1.00 89.19 105 PHE A O 1
ATOM 843 N N . SER A 1 106 ? 7.301 -6.339 9.794 1.00 90.81 106 SER A N 1
ATOM 844 C CA . SER A 1 106 ? 7.059 -7.726 10.211 1.00 90.81 106 SER A CA 1
ATOM 845 C C . SER A 1 106 ? 6.597 -8.638 9.068 1.00 90.81 106 SER A C 1
ATOM 847 O O . SER A 1 106 ? 7.235 -9.660 8.832 1.00 90.81 106 SER A O 1
ATOM 849 N N . ASP A 1 107 ? 5.552 -8.255 8.331 1.00 89.44 107 ASP A N 1
ATOM 850 C CA . ASP A 1 107 ? 5.041 -8.939 7.135 1.00 89.44 107 ASP A CA 1
ATOM 851 C C . ASP A 1 107 ? 4.442 -7.916 6.151 1.00 89.44 107 ASP A C 1
ATOM 853 O O . ASP A 1 107 ? 3.344 -7.398 6.345 1.00 89.44 107 ASP A O 1
ATOM 857 N N . ASN A 1 108 ? 5.190 -7.567 5.110 1.00 86.31 108 ASN A N 1
ATOM 858 C CA . ASN A 1 108 ? 4.836 -6.517 4.157 1.00 86.31 108 ASN A CA 1
ATOM 859 C C . ASN A 1 108 ? 3.916 -7.010 3.027 1.00 86.31 108 ASN A C 1
ATOM 861 O O . ASN A 1 108 ? 3.109 -6.247 2.502 1.00 86.31 108 ASN A O 1
ATOM 865 N N . LEU A 1 109 ? 4.081 -8.271 2.622 1.00 86.06 109 LEU A N 1
ATOM 866 C CA . LEU A 1 109 ? 3.351 -8.906 1.523 1.00 86.06 109 LEU A CA 1
ATOM 867 C C . LEU A 1 109 ? 2.746 -10.223 2.026 1.00 86.06 109 LEU A C 1
ATOM 869 O O . LEU A 1 109 ? 3.243 -11.297 1.677 1.00 86.06 109 LEU A O 1
ATOM 873 N N . PRO A 1 110 ? 1.692 -10.153 2.860 1.00 87.50 110 PRO A N 1
ATOM 874 C CA . PRO A 1 110 ? 1.039 -11.347 3.373 1.00 87.50 110 PRO A CA 1
ATOM 875 C C . PRO A 1 110 ? 0.433 -12.157 2.220 1.00 87.50 110 PRO A C 1
ATOM 877 O O . PRO A 1 110 ? -0.288 -11.621 1.375 1.00 87.50 110 PRO A O 1
ATOM 880 N N . ILE A 1 111 ? 0.701 -13.462 2.213 1.00 89.62 111 ILE A N 1
ATOM 881 C CA . ILE A 1 111 ? 0.110 -14.419 1.272 1.00 89.62 111 ILE A CA 1
ATOM 882 C C . ILE A 1 111 ? -1.074 -15.083 1.976 1.00 89.62 111 ILE A C 1
ATOM 884 O O . ILE A 1 111 ? -0.892 -15.727 3.008 1.00 89.62 111 ILE A O 1
ATOM 888 N N . LEU A 1 112 ? -2.286 -14.902 1.445 1.00 87.44 112 LEU A N 1
ATOM 889 C CA . LEU A 1 112 ? -3.508 -15.436 2.058 1.00 87.44 112 LEU A CA 1
ATOM 890 C C . LEU A 1 112 ? -3.780 -16.877 1.611 1.00 87.44 112 LEU A C 1
ATOM 892 O O . LEU A 1 112 ? -4.188 -17.710 2.418 1.00 87.44 112 LEU A O 1
ATOM 896 N N . ASP A 1 113 ? -3.551 -17.160 0.330 1.00 90.56 113 ASP A N 1
ATOM 897 C CA . ASP A 1 113 ? -3.753 -18.461 -0.305 1.00 90.56 113 ASP A CA 1
ATOM 898 C C . ASP A 1 113 ? -2.943 -18.589 -1.613 1.00 90.56 113 ASP A C 1
ATOM 900 O O . ASP A 1 113 ? -2.225 -17.674 -2.021 1.00 90.56 113 ASP A O 1
ATOM 904 N N . GLU A 1 114 ? -3.078 -19.732 -2.290 1.00 88.88 114 GLU A N 1
ATOM 905 C CA . GLU A 1 114 ? -2.408 -20.039 -3.565 1.00 88.88 114 GLU A CA 1
ATOM 906 C C . GLU A 1 114 ? -2.823 -19.117 -4.728 1.00 88.88 114 GLU A C 1
ATOM 908 O O . GLU A 1 114 ? -2.128 -19.056 -5.740 1.00 88.88 114 GLU A O 1
ATOM 913 N N . ASN A 1 115 ? -3.933 -18.384 -4.594 1.00 89.19 115 ASN A N 1
ATOM 914 C CA . ASN A 1 115 ? -4.449 -17.471 -5.616 1.00 89.19 115 ASN A CA 1
ATOM 915 C C . ASN A 1 115 ? -4.040 -16.011 -5.359 1.00 89.19 115 ASN A C 1
ATOM 917 O O . ASN A 1 115 ? -4.491 -15.104 -6.066 1.00 89.19 115 ASN A O 1
ATOM 921 N N . THR A 1 116 ? -3.224 -15.757 -4.334 1.00 92.00 116 THR A N 1
ATOM 922 C CA . THR A 1 116 ? -2.813 -14.405 -3.957 1.00 92.00 116 THR A CA 1
ATOM 923 C C . THR A 1 116 ? -1.834 -13.833 -4.983 1.00 92.00 116 THR A C 1
ATOM 925 O O . THR A 1 116 ? -0.741 -14.356 -5.165 1.00 92.00 116 THR A O 1
ATOM 928 N N . ILE A 1 117 ? -2.213 -12.720 -5.620 1.00 93.56 117 ILE A N 1
ATOM 929 C CA . ILE A 1 117 ? -1.350 -11.964 -6.541 1.00 93.56 117 ILE A CA 1
ATOM 930 C C . ILE A 1 117 ? -0.641 -10.854 -5.764 1.00 93.56 117 ILE A C 1
ATOM 932 O O . ILE A 1 117 ? -1.284 -10.011 -5.134 1.00 93.56 117 ILE A O 1
ATOM 936 N N . THR A 1 118 ? 0.684 -10.816 -5.854 1.00 92.69 118 THR A N 1
ATOM 937 C CA . THR A 1 118 ? 1.536 -9.842 -5.166 1.00 92.69 118 THR A CA 1
ATOM 938 C C . THR A 1 118 ? 1.939 -8.679 -6.072 1.00 92.69 118 THR A C 1
ATOM 940 O O . THR A 1 118 ? 2.235 -8.840 -7.257 1.00 92.69 118 THR A O 1
ATOM 943 N N . VAL A 1 119 ? 1.975 -7.470 -5.508 1.00 92.94 119 VAL A N 1
ATOM 944 C CA . VAL A 1 119 ? 2.323 -6.244 -6.240 1.00 92.94 119 VAL A CA 1
ATOM 945 C C . VAL A 1 119 ? 3.394 -5.484 -5.471 1.00 92.94 119 VAL A C 1
ATOM 947 O O . VAL A 1 119 ? 3.226 -5.216 -4.284 1.00 92.94 119 VAL A O 1
ATOM 950 N N . SER A 1 120 ? 4.485 -5.111 -6.141 1.00 90.00 120 SER A N 1
ATOM 951 C CA . SER A 1 120 ? 5.599 -4.385 -5.525 1.00 90.00 120 SER A CA 1
ATOM 952 C C . SER A 1 120 ? 6.112 -3.259 -6.426 1.00 90.00 120 SER A C 1
ATOM 954 O O . SER A 1 120 ? 6.273 -3.455 -7.632 1.00 90.00 120 SER A O 1
ATOM 956 N N . PRO A 1 121 ? 6.441 -2.078 -5.865 1.00 86.62 121 PRO A N 1
ATOM 957 C CA . PRO A 1 121 ? 7.103 -1.013 -6.613 1.00 86.62 121 PRO A CA 1
ATOM 958 C C . PRO A 1 121 ? 8.603 -1.283 -6.839 1.00 86.62 121 PRO A C 1
ATOM 960 O O . PRO A 1 121 ? 9.267 -0.487 -7.505 1.00 86.62 121 PRO A O 1
ATOM 963 N N . PHE A 1 122 ? 9.158 -2.363 -6.281 1.00 86.31 122 PHE A N 1
ATOM 964 C CA . PHE A 1 122 ? 10.564 -2.742 -6.409 1.00 86.31 122 PHE A CA 1
ATOM 965 C C . PHE A 1 122 ? 10.724 -3.990 -7.275 1.00 86.31 122 PHE A C 1
ATOM 967 O O . PHE A 1 122 ? 9.921 -4.912 -7.179 1.00 86.31 122 PHE A O 1
ATOM 974 N N . CYS A 1 123 ? 11.789 -4.033 -8.079 1.00 84.50 123 CYS A N 1
ATOM 975 C CA . CYS A 1 123 ? 12.162 -5.231 -8.831 1.00 84.50 123 CYS A CA 1
ATOM 976 C C . CYS A 1 123 ? 12.502 -6.371 -7.861 1.00 84.50 123 CYS A C 1
ATOM 978 O O . CYS A 1 123 ? 13.221 -6.147 -6.881 1.00 84.50 123 CYS A O 1
ATOM 980 N N . GLY A 1 124 ? 11.982 -7.568 -8.120 1.00 83.81 124 GLY A N 1
ATOM 981 C CA . GLY A 1 124 ? 12.149 -8.738 -7.265 1.00 83.81 124 GLY A CA 1
ATOM 982 C C . GLY A 1 124 ? 11.256 -9.897 -7.706 1.00 83.81 124 GLY A C 1
ATOM 983 O O . GLY A 1 124 ? 10.995 -10.067 -8.898 1.00 83.81 124 GLY A O 1
ATOM 984 N N . GLU A 1 125 ? 10.770 -10.663 -6.728 1.00 84.00 125 GLU A N 1
ATOM 985 C CA . GLU A 1 125 ? 10.013 -11.907 -6.962 1.00 84.00 125 GLU A CA 1
ATOM 986 C C . GLU A 1 125 ? 8.486 -11.730 -6.944 1.00 84.00 125 GLU A C 1
ATOM 988 O O . GLU A 1 125 ? 7.757 -12.706 -7.071 1.00 84.00 125 GLU A O 1
ATOM 993 N N . SER A 1 126 ? 7.973 -10.505 -6.790 1.00 88.38 126 SER A N 1
ATOM 994 C CA . SER A 1 126 ? 6.525 -10.264 -6.833 1.00 88.38 126 SER A CA 1
ATOM 995 C C . SER A 1 126 ? 5.947 -10.489 -8.235 1.00 88.38 126 SER A C 1
ATOM 997 O O . SER A 1 126 ? 6.614 -10.248 -9.249 1.00 88.38 126 SER A O 1
ATOM 999 N N . ASP A 1 127 ? 4.677 -10.884 -8.298 1.00 89.50 127 ASP A N 1
ATOM 1000 C CA . ASP A 1 127 ? 3.977 -11.188 -9.550 1.00 89.50 127 ASP A CA 1
ATOM 1001 C C . ASP A 1 127 ? 3.944 -9.977 -10.490 1.00 89.50 127 ASP A C 1
ATOM 1003 O O . ASP A 1 127 ? 4.328 -10.063 -11.664 1.00 89.50 127 ASP A O 1
ATOM 1007 N N . ILE A 1 128 ? 3.548 -8.826 -9.937 1.00 91.75 128 ILE A N 1
ATOM 1008 C CA . ILE A 1 128 ? 3.516 -7.530 -10.612 1.00 91.75 128 ILE A CA 1
ATOM 1009 C C . ILE A 1 128 ? 4.578 -6.625 -9.985 1.00 91.75 128 ILE A C 1
ATOM 1011 O O . ILE A 1 128 ? 4.409 -6.107 -8.880 1.00 91.75 128 ILE A O 1
ATOM 1015 N N . CYS A 1 129 ? 5.683 -6.426 -10.696 1.00 89.19 129 CYS A N 1
ATOM 1016 C CA . CYS A 1 129 ? 6.758 -5.526 -10.294 1.00 89.19 129 CYS A CA 1
ATOM 1017 C C . CYS A 1 129 ? 7.619 -5.109 -11.497 1.00 89.19 129 CYS A C 1
ATOM 1019 O O . CYS A 1 129 ? 7.589 -5.795 -12.530 1.00 89.19 129 CYS A O 1
ATOM 1021 N N . PRO A 1 130 ? 8.428 -4.038 -11.365 1.00 87.12 130 PRO A N 1
ATOM 1022 C CA . PRO A 1 130 ? 9.374 -3.655 -12.402 1.00 87.12 130 PRO A CA 1
ATOM 1023 C C . PRO A 1 130 ? 10.342 -4.794 -12.728 1.00 87.12 130 PRO A C 1
ATOM 1025 O O . PRO A 1 130 ? 10.820 -5.480 -11.829 1.00 87.12 130 PRO A O 1
ATOM 1028 N N . ARG A 1 131 ? 10.685 -4.965 -14.009 1.00 81.81 131 ARG A N 1
ATOM 1029 C CA . ARG A 1 131 ? 11.668 -5.959 -14.472 1.00 81.81 131 ARG A CA 1
ATOM 1030 C C . ARG A 1 131 ? 12.912 -5.251 -15.007 1.00 81.81 131 ARG A C 1
ATOM 1032 O O . ARG A 1 131 ? 12.933 -4.800 -16.152 1.00 81.81 131 ARG A O 1
ATOM 1039 N N . ASP A 1 132 ? 13.932 -5.110 -14.164 1.00 77.06 132 ASP A N 1
ATOM 1040 C CA . ASP A 1 132 ? 15.191 -4.467 -14.548 1.00 77.06 132 ASP A CA 1
ATOM 1041 C C . ASP A 1 132 ? 16.128 -5.445 -15.281 1.00 77.06 132 ASP A C 1
ATOM 1043 O O . ASP A 1 132 ? 16.152 -6.642 -15.005 1.00 77.06 132 ASP A O 1
ATOM 1047 N N . GLN A 1 133 ? 16.942 -4.930 -16.211 1.00 63.47 133 GLN A N 1
ATOM 1048 C CA . GLN A 1 133 ? 18.059 -5.675 -16.808 1.00 63.47 133 GLN A CA 1
ATOM 1049 C C . GLN A 1 133 ? 19.248 -5.684 -15.834 1.00 63.47 133 GLN A C 1
ATOM 1051 O O . GLN A 1 133 ? 20.259 -5.014 -16.051 1.00 63.47 133 GLN A O 1
ATOM 1056 N N . SER A 1 134 ? 19.106 -6.376 -14.713 1.00 59.88 134 SER A N 1
ATOM 1057 C CA . SER A 1 134 ? 20.195 -6.672 -13.782 1.00 59.88 134 SER A CA 1
ATOM 1058 C C . SER A 1 134 ? 20.372 -8.178 -13.660 1.00 59.88 134 SER A C 1
ATOM 1060 O O . SER A 1 134 ? 19.538 -8.959 -14.108 1.00 59.88 134 SER A O 1
ATOM 1062 N N . SER A 1 135 ? 21.517 -8.601 -13.131 1.00 53.38 135 SER A N 1
ATOM 1063 C CA . SER A 1 135 ? 21.913 -10.006 -13.132 1.00 53.38 135 SER A CA 1
ATOM 1064 C C . SER A 1 135 ? 21.067 -10.901 -12.210 1.00 53.38 135 SER A C 1
ATOM 1066 O O . SER A 1 135 ? 21.327 -12.097 -12.189 1.00 53.38 135 SER A O 1
ATOM 1068 N N . GLN A 1 136 ? 20.068 -10.380 -11.477 1.00 58.12 136 GLN A N 1
ATOM 1069 C CA . GLN A 1 136 ? 19.198 -11.139 -10.554 1.00 58.12 136 GLN A CA 1
ATOM 1070 C C . GLN A 1 136 ? 19.970 -12.000 -9.531 1.00 58.12 136 GLN A C 1
ATOM 1072 O O . GLN A 1 136 ? 19.438 -12.940 -8.954 1.00 58.12 136 GLN A O 1
ATOM 1077 N N . LEU A 1 137 ? 21.257 -11.712 -9.295 1.00 55.22 137 LEU A N 1
ATOM 1078 C CA . LEU A 1 137 ? 22.123 -12.608 -8.520 1.00 55.22 137 LEU A CA 1
ATOM 1079 C C . LEU A 1 137 ? 21.928 -12.471 -7.003 1.00 55.22 137 LEU A C 1
ATOM 1081 O O . LEU A 1 137 ? 22.302 -13.381 -6.269 1.00 55.22 137 LEU A O 1
ATOM 1085 N N . PHE A 1 138 ? 21.373 -11.352 -6.518 1.00 64.56 138 PHE A N 1
ATOM 1086 C CA . PHE A 1 138 ? 21.265 -11.070 -5.084 1.00 64.56 138 PHE A CA 1
ATOM 1087 C C . PHE A 1 138 ? 19.924 -10.428 -4.716 1.00 64.56 138 PHE A C 1
ATOM 1089 O O . PHE A 1 138 ? 19.622 -9.300 -5.114 1.00 64.56 138 PHE A O 1
ATOM 1096 N N . HIS A 1 139 ? 19.155 -11.136 -3.888 1.00 68.75 139 HIS A N 1
ATOM 1097 C CA . HIS A 1 139 ? 17.874 -10.688 -3.348 1.00 68.75 139 HIS A CA 1
ATOM 1098 C C . HIS A 1 139 ? 17.971 -10.496 -1.834 1.00 68.75 139 HIS A C 1
ATOM 1100 O O . HIS A 1 139 ? 18.562 -11.312 -1.128 1.00 68.75 139 HIS A O 1
ATOM 1106 N N . LEU A 1 140 ? 17.365 -9.422 -1.335 1.00 69.44 140 LEU A N 1
ATOM 1107 C CA . LEU A 1 140 ? 17.145 -9.190 0.085 1.00 69.44 140 LEU A CA 1
ATOM 1108 C C . LEU A 1 140 ? 15.701 -9.572 0.408 1.00 69.44 140 LEU A C 1
ATOM 1110 O O . LEU A 1 140 ? 14.775 -8.954 -0.111 1.00 69.44 140 LEU A O 1
ATOM 1114 N N . ASN A 1 141 ? 15.512 -10.588 1.249 1.00 72.88 141 ASN A N 1
ATOM 1115 C CA . ASN A 1 141 ? 14.191 -10.946 1.754 1.00 72.88 141 ASN A CA 1
ATOM 1116 C C . ASN A 1 141 ? 13.966 -10.243 3.097 1.00 72.88 141 ASN A C 1
ATOM 1118 O O . ASN A 1 141 ? 14.660 -10.526 4.074 1.00 72.88 141 ASN A O 1
ATOM 1122 N N . TRP A 1 142 ? 13.028 -9.303 3.124 1.00 72.69 142 TRP A N 1
ATOM 1123 C CA . TRP A 1 142 ? 12.648 -8.559 4.317 1.00 72.69 142 TRP A CA 1
ATOM 1124 C C . TRP A 1 142 ? 11.131 -8.559 4.459 1.00 72.69 142 TRP A C 1
ATOM 1126 O O . TRP A 1 142 ? 10.439 -8.108 3.549 1.00 72.69 142 TRP A O 1
ATOM 1136 N N . ALA A 1 143 ? 10.621 -9.048 5.596 1.00 73.06 143 ALA A N 1
ATOM 1137 C CA . ALA A 1 143 ? 9.187 -9.082 5.907 1.00 73.06 143 ALA A CA 1
ATOM 1138 C C . ALA A 1 143 ? 8.341 -9.641 4.740 1.00 73.06 143 ALA A C 1
ATOM 1140 O O . ALA A 1 143 ? 7.460 -8.959 4.222 1.00 73.06 143 ALA A O 1
ATOM 1141 N N . ASN A 1 144 ? 8.673 -10.845 4.259 1.00 72.12 144 ASN A N 1
ATOM 1142 C CA . ASN A 1 144 ? 8.049 -11.496 3.093 1.00 72.12 144 ASN A CA 1
ATOM 1143 C C . ASN A 1 144 ? 8.109 -10.702 1.773 1.00 72.12 144 ASN A C 1
ATOM 1145 O O . ASN A 1 144 ? 7.401 -11.012 0.821 1.00 72.12 144 ASN A O 1
ATOM 1149 N N . THR A 1 145 ? 8.982 -9.698 1.668 1.00 67.06 145 THR A N 1
ATOM 1150 C CA . THR A 1 145 ? 9.266 -9.002 0.408 1.00 67.06 145 THR A CA 1
ATOM 1151 C C . THR A 1 145 ? 10.673 -9.319 -0.057 1.00 67.06 145 THR A C 1
ATOM 1153 O O . THR A 1 145 ? 11.651 -8.970 0.602 1.00 67.06 145 THR A O 1
ATOM 1156 N N . SER A 1 146 ? 10.775 -9.946 -1.227 1.00 74.38 146 SER A N 1
ATOM 1157 C CA . SER A 1 146 ? 12.044 -10.131 -1.929 1.00 74.38 146 SER A CA 1
ATOM 1158 C C . SER A 1 146 ? 12.320 -8.914 -2.807 1.00 74.38 146 SER A C 1
ATOM 1160 O O . SER A 1 146 ? 11.627 -8.690 -3.800 1.00 74.38 146 SER A O 1
ATOM 1162 N N . ILE A 1 147 ? 13.323 -8.121 -2.434 1.00 72.56 147 ILE A N 1
ATOM 1163 C CA . ILE A 1 147 ? 13.772 -6.944 -3.181 1.00 72.56 147 ILE A CA 1
ATOM 1164 C C . ILE A 1 147 ? 15.147 -7.241 -3.766 1.00 72.56 147 ILE A C 1
ATOM 1166 O O . ILE A 1 147 ? 16.084 -7.576 -3.042 1.00 72.56 147 ILE A O 1
ATOM 1170 N N . GLU A 1 148 ? 15.300 -7.077 -5.076 1.00 71.31 148 GLU A N 1
ATOM 1171 C CA . GLU A 1 148 ? 16.603 -7.208 -5.722 1.00 71.31 148 GLU A CA 1
ATOM 1172 C C . GLU A 1 148 ? 17.542 -6.078 -5.276 1.00 71.31 148 GLU A C 1
ATOM 1174 O O . GLU A 1 148 ? 17.183 -4.892 -5.298 1.00 71.31 148 GLU A O 1
ATOM 1179 N N . ILE A 1 149 ? 18.776 -6.425 -4.905 1.00 70.88 149 ILE A N 1
ATOM 1180 C CA . ILE A 1 149 ? 19.797 -5.435 -4.558 1.00 70.88 149 ILE A CA 1
ATOM 1181 C C . ILE A 1 149 ? 20.367 -4.855 -5.857 1.00 70.88 149 ILE A C 1
ATOM 1183 O O . ILE A 1 149 ? 21.371 -5.320 -6.391 1.00 70.88 149 ILE A O 1
ATOM 1187 N N . SER A 1 150 ? 19.712 -3.817 -6.377 1.00 74.94 150 SER A N 1
ATOM 1188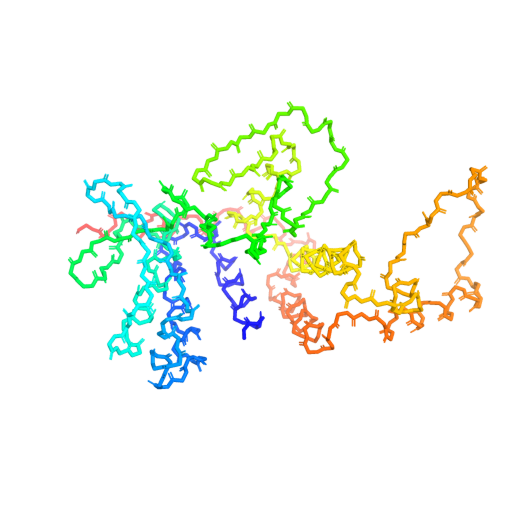 C CA . SER A 1 150 ? 20.100 -3.146 -7.619 1.00 74.94 150 SER A CA 1
ATOM 1189 C C . SER A 1 150 ? 20.187 -1.628 -7.452 1.00 74.94 150 SER A C 1
ATOM 1191 O O . SER A 1 150 ? 19.498 -1.013 -6.630 1.00 74.94 150 SER A O 1
ATOM 1193 N N . ARG A 1 151 ? 21.020 -0.978 -8.278 1.00 74.75 151 ARG A N 1
ATOM 1194 C CA . ARG A 1 151 ? 21.105 0.495 -8.334 1.00 74.75 151 ARG A CA 1
ATOM 1195 C C . ARG A 1 151 ? 19.743 1.110 -8.663 1.00 74.75 151 ARG A C 1
ATOM 1197 O O . ARG A 1 151 ? 19.418 2.201 -8.200 1.00 74.75 151 ARG A O 1
ATOM 1204 N N . GLN A 1 152 ? 18.953 0.414 -9.469 1.00 80.38 152 GLN A N 1
ATOM 1205 C CA . GLN A 1 152 ? 17.610 0.788 -9.868 1.00 80.38 152 GLN A CA 1
ATOM 1206 C C . GLN A 1 152 ? 16.669 0.789 -8.659 1.00 80.38 152 GLN A C 1
ATOM 1208 O O . GLN A 1 152 ? 16.033 1.812 -8.415 1.00 80.38 152 GLN A O 1
ATOM 1213 N N . ASN A 1 153 ? 16.648 -0.269 -7.843 1.00 80.56 153 ASN A N 1
ATOM 1214 C CA . ASN A 1 153 ? 15.836 -0.308 -6.624 1.00 80.56 153 ASN A CA 1
ATOM 1215 C C . ASN A 1 153 ? 16.285 0.712 -5.571 1.00 80.56 153 ASN A C 1
ATOM 1217 O O . ASN A 1 153 ? 15.432 1.364 -4.970 1.00 80.56 153 ASN A O 1
ATOM 1221 N N . ILE A 1 154 ? 17.591 0.959 -5.422 1.00 78.56 154 ILE A N 1
ATOM 1222 C CA . ILE A 1 154 ? 18.095 2.054 -4.571 1.00 78.56 154 ILE A CA 1
ATOM 1223 C C . ILE A 1 154 ? 17.572 3.407 -5.075 1.00 78.56 154 ILE A C 1
ATOM 1225 O O . ILE A 1 154 ? 17.061 4.211 -4.297 1.00 78.56 154 ILE A O 1
ATOM 1229 N N . ASN A 1 155 ? 17.630 3.655 -6.387 1.00 80.12 155 ASN A N 1
ATOM 1230 C CA . ASN A 1 155 ? 17.079 4.876 -6.973 1.00 80.12 155 ASN A CA 1
ATOM 1231 C C . ASN A 1 155 ? 15.561 4.992 -6.756 1.00 80.12 155 ASN A C 1
ATOM 1233 O O . ASN A 1 155 ? 15.076 6.103 -6.538 1.00 80.12 155 ASN A O 1
ATOM 1237 N N . ARG A 1 156 ? 14.804 3.885 -6.817 1.00 82.75 156 ARG A N 1
ATOM 1238 C CA . ARG A 1 156 ? 13.363 3.871 -6.503 1.00 82.75 156 ARG A CA 1
ATOM 1239 C C . ARG A 1 156 ? 13.122 4.238 -5.042 1.00 82.75 156 ARG A C 1
ATOM 1241 O O . ARG A 1 156 ? 12.334 5.140 -4.780 1.00 82.75 156 ARG A O 1
ATOM 1248 N N . PHE A 1 157 ? 13.866 3.633 -4.119 1.00 79.25 157 PHE A N 1
ATOM 1249 C CA . PHE A 1 157 ? 13.768 3.914 -2.688 1.00 79.25 157 PHE A CA 1
ATOM 1250 C C . PHE A 1 157 ? 14.039 5.392 -2.370 1.00 79.25 157 PHE A C 1
ATOM 1252 O O . PHE A 1 157 ? 13.231 6.056 -1.724 1.00 79.25 157 PHE A O 1
ATOM 1259 N N . VAL A 1 158 ? 15.119 5.957 -2.920 1.00 78.75 158 VAL A N 1
ATOM 1260 C CA . VAL A 1 158 ? 15.444 7.386 -2.761 1.00 78.75 158 VAL A CA 1
ATOM 1261 C C . VAL A 1 158 ? 14.327 8.281 -3.304 1.00 78.75 158 VAL A C 1
ATOM 1263 O O . VAL A 1 158 ? 14.011 9.296 -2.695 1.00 78.75 158 VAL A O 1
ATOM 1266 N N . ARG A 1 159 ? 13.700 7.916 -4.427 1.00 77.75 159 ARG A N 1
ATOM 1267 C CA . ARG A 1 159 ? 12.603 8.694 -5.032 1.00 77.75 159 ARG A CA 1
ATOM 1268 C C . ARG A 1 159 ? 11.277 8.581 -4.278 1.00 77.75 159 ARG A C 1
ATOM 1270 O O . ARG A 1 159 ? 10.441 9.463 -4.441 1.00 77.75 159 ARG A O 1
ATOM 1277 N N . ILE A 1 160 ? 11.086 7.538 -3.473 1.00 75.94 160 ILE A N 1
ATOM 1278 C CA . ILE A 1 160 ? 9.953 7.434 -2.543 1.00 75.94 160 ILE A CA 1
ATOM 1279 C C . ILE A 1 160 ? 10.159 8.408 -1.377 1.00 75.94 160 ILE A C 1
ATOM 1281 O O . ILE A 1 160 ? 9.252 9.168 -1.048 1.00 75.94 160 ILE A O 1
ATOM 1285 N N . LEU A 1 161 ? 11.370 8.445 -0.807 1.00 71.81 161 LEU A N 1
ATOM 1286 C CA . LEU A 1 161 ? 11.707 9.357 0.294 1.00 71.81 161 LEU A CA 1
ATOM 1287 C C . LEU A 1 161 ? 11.824 10.821 -0.146 1.00 71.81 161 LEU A C 1
ATOM 1289 O O . LEU A 1 161 ? 11.529 11.724 0.629 1.00 71.81 161 LEU A O 1
ATOM 1293 N N . PHE A 1 162 ? 12.244 11.065 -1.386 1.00 73.94 162 PHE A N 1
ATOM 1294 C CA . PHE A 1 162 ? 12.377 12.395 -1.974 1.00 73.94 162 PHE 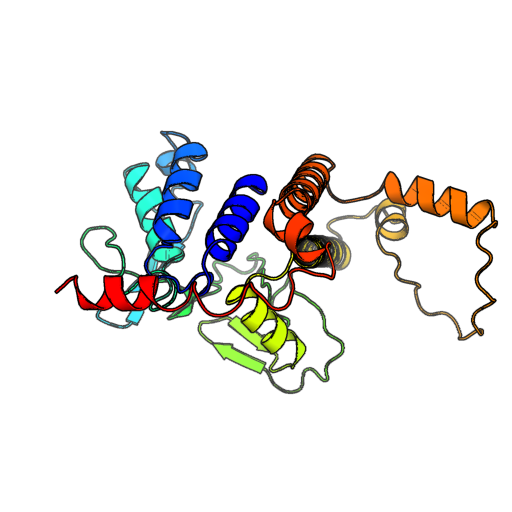A CA 1
ATOM 1295 C C . PHE A 1 162 ? 11.591 12.446 -3.286 1.00 73.94 162 PHE A C 1
ATOM 1297 O O . PHE A 1 162 ? 12.158 12.186 -4.356 1.00 73.94 162 PHE A O 1
ATOM 1304 N N . PRO A 1 163 ? 10.286 12.773 -3.218 1.00 70.19 163 PRO A N 1
ATOM 1305 C CA . PRO A 1 163 ? 9.404 12.726 -4.372 1.00 70.19 163 PRO A CA 1
ATOM 1306 C C . PRO A 1 163 ? 9.955 13.566 -5.537 1.00 70.19 163 PRO A C 1
ATOM 1308 O O . PRO A 1 163 ? 10.182 14.773 -5.375 1.00 70.19 163 PRO A O 1
ATOM 1311 N N . PRO A 1 164 ? 10.189 12.968 -6.721 1.00 69.88 164 PRO A N 1
ATOM 1312 C CA . PRO A 1 164 ? 10.793 13.669 -7.845 1.00 69.88 164 PRO A CA 1
ATOM 1313 C C . PRO A 1 164 ? 9.815 14.669 -8.485 1.00 69.88 164 PRO A C 1
ATOM 1315 O O . PRO A 1 164 ? 8.687 14.888 -8.029 1.00 69.88 164 PRO A O 1
ATOM 1318 N N . ARG A 1 165 ? 10.254 15.329 -9.565 1.00 65.69 165 ARG A N 1
ATOM 1319 C CA . ARG A 1 165 ? 9.382 16.228 -10.334 1.00 65.69 165 ARG A CA 1
ATOM 1320 C C . ARG A 1 165 ? 8.167 15.483 -10.918 1.00 65.69 165 ARG A C 1
ATOM 1322 O O . ARG A 1 165 ? 8.278 14.278 -11.160 1.00 65.69 165 ARG A O 1
ATOM 1329 N N . PRO A 1 166 ? 7.037 16.170 -11.161 1.00 65.00 166 PRO A N 1
ATOM 1330 C CA . PRO A 1 166 ? 5.808 15.565 -11.682 1.00 65.00 166 PRO A CA 1
ATOM 1331 C C . PRO A 1 166 ? 6.008 14.680 -12.909 1.00 65.00 166 PRO A C 1
ATOM 1333 O O . PRO A 1 166 ? 5.425 13.605 -13.021 1.00 65.00 166 PRO A O 1
ATOM 1336 N N . GLU A 1 167 ? 6.910 15.097 -13.793 1.00 63.91 167 GLU A N 1
ATOM 1337 C CA . GLU A 1 167 ? 7.209 14.421 -15.051 1.00 63.91 167 GLU A CA 1
ATOM 1338 C C . GLU A 1 167 ? 7.917 13.071 -14.848 1.00 63.91 167 GLU A C 1
ATOM 1340 O O . GLU A 1 167 ? 7.970 12.249 -15.760 1.00 63.91 167 GLU A O 1
ATOM 1345 N N . PHE A 1 168 ? 8.490 12.824 -13.666 1.00 69.12 168 PHE A N 1
ATOM 1346 C CA . PHE A 1 168 ? 9.045 11.521 -13.296 1.00 69.12 168 PHE A CA 1
ATOM 1347 C C . PHE A 1 168 ? 8.016 10.625 -12.609 1.00 69.12 168 PHE A C 1
ATOM 1349 O O . PHE A 1 168 ? 8.123 9.408 -12.724 1.00 69.12 168 PHE A O 1
ATOM 1356 N N . LEU A 1 169 ? 7.026 11.200 -11.922 1.00 69.25 169 LEU A N 1
ATOM 1357 C CA . LEU A 1 169 ? 5.939 10.436 -11.304 1.00 69.25 169 LEU A CA 1
ATOM 1358 C C . LEU A 1 169 ? 5.047 9.798 -12.370 1.00 69.25 169 LEU A C 1
ATOM 1360 O O . LEU A 1 169 ? 4.690 8.632 -12.239 1.00 69.25 169 LEU A O 1
ATOM 1364 N N . SER A 1 170 ? 4.778 10.511 -13.468 1.00 72.25 170 SER A N 1
ATOM 1365 C CA . SER A 1 170 ? 4.035 9.955 -14.605 1.00 72.25 170 SER A CA 1
ATOM 1366 C C . SER A 1 170 ? 4.711 8.715 -15.198 1.00 72.25 170 SER A C 1
ATOM 1368 O O . SER A 1 170 ? 4.033 7.748 -15.530 1.00 72.25 170 SER A O 1
ATOM 1370 N N . LYS A 1 171 ? 6.051 8.694 -15.253 1.00 75.81 171 LYS A N 1
ATOM 1371 C CA . LYS A 1 171 ? 6.818 7.520 -15.700 1.00 75.81 171 LYS A CA 1
ATOM 1372 C C . LYS A 1 171 ? 6.657 6.324 -14.764 1.00 75.81 171 LYS A C 1
ATOM 1374 O O . LYS A 1 171 ? 6.575 5.205 -15.252 1.00 75.81 171 LYS A O 1
ATOM 1379 N N . PHE A 1 172 ? 6.596 6.546 -13.450 1.00 77.69 172 PHE A N 1
ATOM 1380 C CA . PHE A 1 172 ? 6.335 5.467 -12.492 1.00 77.69 172 PHE A CA 1
ATOM 1381 C C . PHE A 1 172 ? 4.921 4.909 -12.634 1.00 77.69 172 PHE A C 1
ATOM 1383 O O . PHE A 1 172 ? 4.752 3.694 -12.648 1.00 77.69 172 PHE A O 1
ATOM 1390 N N . CYS A 1 173 ? 3.920 5.777 -12.796 1.00 77.62 173 CYS A N 1
ATOM 1391 C CA . CYS A 1 173 ? 2.548 5.340 -13.046 1.00 77.62 173 CYS A CA 1
ATOM 1392 C C . CYS A 1 173 ? 2.441 4.535 -14.347 1.00 77.62 173 CYS A C 1
ATOM 1394 O O . CYS A 1 173 ? 1.771 3.506 -14.366 1.00 77.62 173 CYS A O 1
ATOM 1396 N N . GLN A 1 174 ? 3.114 4.980 -15.416 1.00 78.62 174 GLN A N 1
ATOM 1397 C CA . GLN A 1 174 ? 3.139 4.253 -16.685 1.00 78.62 174 GLN A CA 1
ATOM 1398 C C . GLN A 1 174 ? 3.808 2.888 -16.526 1.00 78.62 174 GLN A C 1
ATOM 1400 O O . GLN A 1 174 ? 3.237 1.889 -16.938 1.00 78.62 174 GLN A O 1
ATOM 1405 N N . GLN A 1 175 ? 4.960 2.832 -15.851 1.00 84.06 175 GLN A N 1
ATOM 1406 C CA . GLN A 1 175 ? 5.646 1.570 -15.588 1.00 84.06 175 GLN A CA 1
ATOM 1407 C C . GLN A 1 175 ? 4.758 0.586 -14.812 1.00 84.06 175 GLN A C 1
ATOM 1409 O O . GLN A 1 175 ? 4.622 -0.552 -15.239 1.00 84.06 175 GLN A O 1
ATOM 1414 N N . GLY A 1 176 ? 4.080 1.022 -13.744 1.00 87.19 176 GLY A N 1
ATOM 1415 C CA . GLY A 1 176 ? 3.173 0.143 -12.995 1.00 87.19 176 GLY A CA 1
ATOM 1416 C C . GLY A 1 176 ? 1.978 -0.356 -13.820 1.00 87.19 176 GLY A C 1
ATOM 1417 O O . GLY A 1 176 ? 1.545 -1.496 -13.653 1.00 87.19 176 GLY A O 1
ATOM 1418 N N . PHE A 1 177 ? 1.461 0.468 -14.738 1.00 83.12 177 PHE A N 1
ATOM 1419 C CA . PHE A 1 177 ? 0.434 0.046 -15.694 1.00 83.12 177 PHE A CA 1
ATOM 1420 C C . PHE A 1 177 ? 0.968 -1.025 -16.656 1.00 83.12 177 PHE A C 1
ATOM 1422 O O . PHE A 1 177 ? 0.322 -2.056 -16.847 1.00 83.12 177 PHE A O 1
ATOM 1429 N N . ASP A 1 178 ? 2.157 -0.804 -17.218 1.00 81.50 178 ASP A N 1
ATOM 1430 C CA . ASP A 1 178 ? 2.800 -1.733 -18.148 1.00 81.50 178 ASP A CA 1
ATOM 1431 C C . ASP A 1 178 ? 3.132 -3.071 -17.462 1.00 81.50 178 ASP A C 1
ATOM 1433 O O . ASP A 1 178 ? 2.903 -4.134 -18.041 1.00 81.50 178 ASP A O 1
ATOM 1437 N N . ASP A 1 179 ? 3.615 -3.035 -16.216 1.00 87.12 179 ASP A N 1
ATOM 1438 C CA . ASP A 1 179 ? 3.926 -4.222 -15.411 1.00 87.12 179 ASP A CA 1
ATOM 1439 C C . ASP A 1 179 ? 2.659 -5.064 -15.158 1.00 87.12 179 ASP A C 1
ATOM 1441 O O . ASP A 1 179 ? 2.669 -6.288 -15.333 1.00 87.12 179 ASP A O 1
ATOM 1445 N N . ALA A 1 180 ? 1.535 -4.418 -14.822 1.00 86.88 180 ALA A N 1
ATOM 1446 C CA . ALA A 1 180 ? 0.252 -5.097 -14.639 1.00 86.88 180 ALA A CA 1
ATOM 1447 C C . ALA A 1 180 ? -0.276 -5.693 -15.955 1.00 86.88 180 ALA A C 1
ATOM 1449 O O . AL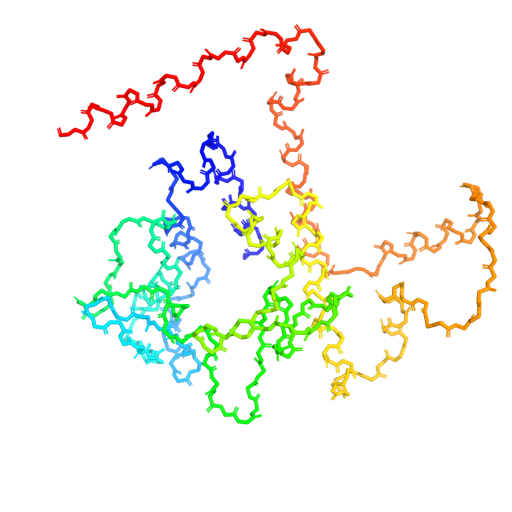A A 1 180 ? -0.745 -6.833 -15.982 1.00 86.88 180 ALA A O 1
ATOM 1450 N N . LEU A 1 181 ? -0.157 -4.960 -17.066 1.00 80.19 181 LEU A N 1
ATOM 1451 C CA . LEU A 1 181 ? -0.565 -5.443 -18.385 1.00 80.19 181 LEU A CA 1
ATOM 1452 C C . LEU A 1 181 ? 0.244 -6.679 -18.805 1.00 80.19 181 LEU A C 1
ATOM 1454 O O . LEU A 1 181 ? -0.319 -7.656 -19.305 1.00 80.19 181 LEU A O 1
ATOM 1458 N N . GLN A 1 182 ? 1.557 -6.666 -18.560 1.00 81.19 182 GLN A N 1
ATOM 1459 C CA . GLN A 1 182 ? 2.423 -7.813 -18.819 1.00 81.19 182 GLN A CA 1
ATOM 1460 C C . GLN A 1 182 ? 2.029 -9.028 -17.982 1.00 81.19 182 GLN A C 1
ATOM 1462 O O . GLN A 1 182 ? 1.989 -10.135 -18.522 1.00 81.19 182 GLN A O 1
ATOM 1467 N N . PHE A 1 183 ? 1.720 -8.845 -16.696 1.00 85.62 183 PHE A N 1
ATOM 1468 C CA . PHE A 1 183 ? 1.241 -9.931 -15.843 1.00 85.62 183 PHE A CA 1
ATOM 1469 C C . PHE A 1 183 ? -0.048 -10.555 -16.392 1.00 85.62 183 PHE A C 1
ATOM 1471 O O . PHE A 1 183 ? -0.119 -11.777 -16.546 1.00 85.62 183 PHE A O 1
ATOM 1478 N N . LEU A 1 184 ? -1.037 -9.733 -16.760 1.00 82.25 184 LEU A N 1
ATOM 1479 C CA . LEU A 1 184 ? -2.295 -10.218 -17.336 1.00 82.25 184 LEU A CA 1
ATOM 1480 C C . LEU A 1 184 ? -2.061 -11.008 -18.632 1.00 82.25 184 LEU A C 1
ATOM 1482 O O . LEU A 1 184 ? -2.688 -12.045 -18.845 1.00 82.25 184 LEU A O 1
ATOM 1486 N N . HIS A 1 185 ? -1.145 -10.544 -19.486 1.00 75.00 185 HIS A N 1
ATOM 1487 C CA . HIS A 1 185 ? -0.803 -11.228 -20.732 1.00 75.00 185 HIS A CA 1
ATOM 1488 C C . HIS A 1 185 ? -0.088 -12.565 -20.489 1.00 75.00 185 HIS A C 1
ATOM 1490 O O . HIS A 1 185 ? -0.472 -13.577 -21.069 1.00 75.00 185 HIS A O 1
ATOM 1496 N N . ARG A 1 186 ? 0.927 -12.598 -19.611 1.00 78.88 186 ARG A N 1
ATOM 1497 C CA . ARG A 1 186 ? 1.688 -13.824 -19.286 1.00 78.88 186 ARG A CA 1
ATOM 1498 C C . ARG A 1 186 ? 0.800 -14.922 -18.698 1.00 78.88 186 ARG A C 1
ATOM 1500 O O . ARG A 1 186 ? 1.055 -16.095 -18.942 1.00 78.88 186 ARG A O 1
ATOM 1507 N N . ASN A 1 187 ? -0.252 -14.532 -17.982 1.00 81.19 187 ASN A N 1
ATOM 1508 C CA . ASN A 1 187 ? -1.216 -15.446 -17.373 1.00 81.19 187 ASN A CA 1
ATOM 1509 C C . ASN A 1 187 ? -2.457 -15.707 -18.246 1.00 81.19 187 ASN A C 1
ATOM 1511 O O . ASN A 1 187 ? -3.422 -16.299 -17.773 1.00 81.19 187 ASN A O 1
ATOM 1515 N N . ASN A 1 188 ? -2.451 -15.288 -19.519 1.00 73.94 188 ASN A N 1
ATOM 1516 C CA . ASN A 1 188 ? -3.558 -15.472 -20.469 1.00 73.94 188 ASN A CA 1
ATOM 1517 C C . ASN A 1 188 ? -4.913 -14.916 -19.982 1.00 73.94 188 ASN A C 1
ATOM 1519 O O . ASN A 1 188 ? -5.974 -15.389 -20.389 1.00 73.94 188 ASN A O 1
ATOM 1523 N N . LEU A 1 189 ? -4.891 -13.889 -19.128 1.00 76.25 189 LEU A N 1
ATOM 1524 C CA . LEU A 1 189 ? -6.092 -13.210 -18.628 1.00 76.25 189 LEU A CA 1
ATOM 1525 C C . LEU A 1 189 ? -6.625 -12.178 -19.635 1.00 76.25 189 LEU A C 1
ATOM 1527 O O . LEU A 1 189 ? -7.776 -11.753 -19.550 1.00 76.25 189 LEU A O 1
ATOM 1531 N N . ILE A 1 190 ? -5.800 -11.797 -20.616 1.00 68.44 190 ILE A N 1
ATOM 1532 C CA . ILE A 1 190 ? -6.165 -10.951 -21.755 1.00 68.44 190 ILE A CA 1
ATOM 1533 C C . ILE A 1 190 ? -5.631 -11.567 -23.058 1.00 68.44 190 ILE A C 1
ATOM 1535 O O . ILE A 1 190 ? -4.448 -11.864 -23.174 1.00 68.44 190 ILE A O 1
ATOM 1539 N N . ASN A 1 191 ? -6.498 -11.743 -24.063 1.00 51.16 191 ASN A N 1
ATOM 1540 C CA . ASN A 1 191 ? -6.168 -12.459 -25.312 1.00 51.16 191 ASN A CA 1
ATOM 1541 C C . ASN A 1 191 ? -6.099 -11.569 -26.570 1.00 51.16 191 ASN A C 1
ATOM 1543 O O . ASN A 1 191 ? -5.824 -12.056 -27.670 1.00 51.16 191 ASN A O 1
ATOM 1547 N N . CYS A 1 192 ? -6.351 -10.259 -26.464 1.00 49.03 192 CYS A N 1
ATOM 1548 C CA . CYS A 1 192 ? -6.381 -9.392 -27.644 1.00 49.03 192 CYS A CA 1
ATOM 1549 C C . CYS A 1 192 ? -4.970 -8.952 -28.073 1.00 49.03 192 CYS A C 1
ATOM 1551 O O . CYS A 1 192 ? -4.452 -7.933 -27.617 1.00 49.03 192 CYS A O 1
ATOM 1553 N N . ARG A 1 193 ? -4.379 -9.677 -29.032 1.00 44.69 193 ARG A N 1
ATOM 1554 C CA . ARG A 1 193 ? -3.065 -9.363 -29.636 1.00 44.69 193 ARG A CA 1
ATOM 1555 C C . ARG A 1 193 ? -2.981 -7.949 -30.241 1.00 44.69 193 ARG A C 1
ATOM 1557 O O . ARG A 1 193 ? -1.906 -7.361 -30.258 1.00 44.69 193 ARG A O 1
ATOM 1564 N N . ARG A 1 194 ? -4.109 -7.380 -30.693 1.00 43.81 194 ARG A N 1
ATOM 1565 C CA . ARG A 1 194 ? -4.194 -5.998 -31.211 1.00 43.81 194 ARG A CA 1
ATOM 1566 C C . ARG A 1 194 ? -4.136 -4.930 -30.113 1.00 43.81 194 ARG A C 1
ATOM 1568 O O . ARG A 1 194 ? -3.567 -3.879 -30.359 1.00 43.81 194 ARG A O 1
ATOM 1575 N N . CYS A 1 195 ? -4.674 -5.180 -28.919 1.00 45.12 195 CYS A N 1
ATOM 1576 C CA . CYS A 1 195 ? -4.599 -4.223 -27.806 1.00 45.12 195 CYS A CA 1
ATOM 1577 C C . CYS A 1 195 ? -3.200 -4.188 -27.175 1.00 45.12 195 CYS A C 1
ATOM 1579 O O . CYS A 1 195 ? -2.753 -3.136 -26.739 1.00 45.12 195 CYS A O 1
ATOM 1581 N N . VAL A 1 196 ? -2.493 -5.322 -27.191 1.00 41.97 196 VAL A N 1
ATOM 1582 C CA . VAL A 1 196 ? -1.132 -5.452 -26.649 1.00 41.97 196 VAL A CA 1
ATOM 1583 C C . VAL A 1 196 ? -0.090 -4.838 -27.593 1.00 41.97 196 VAL A C 1
ATOM 1585 O O . VAL A 1 196 ? 0.710 -4.014 -27.164 1.00 41.97 196 VAL A O 1
ATOM 1588 N N . ALA A 1 197 ? -0.143 -5.149 -28.894 1.00 44.47 197 ALA A N 1
ATOM 1589 C CA . ALA A 1 197 ? 0.820 -4.636 -29.879 1.00 44.47 197 ALA A CA 1
ATOM 1590 C C . ALA A 1 197 ? 0.712 -3.120 -30.142 1.00 44.47 197 ALA A C 1
ATOM 1592 O O . ALA A 1 197 ? 1.673 -2.508 -30.595 1.00 44.47 197 ALA A O 1
ATOM 1593 N N . VAL A 1 198 ? -0.443 -2.506 -29.861 1.00 47.97 198 VAL A N 1
ATOM 1594 C CA . VAL A 1 198 ? -0.643 -1.051 -29.988 1.00 47.97 198 VAL A CA 1
ATOM 1595 C C . VAL A 1 198 ? -0.175 -0.296 -28.730 1.00 47.97 198 VAL A C 1
ATOM 1597 O O . VAL A 1 198 ? 0.080 0.901 -28.812 1.00 47.97 198 VAL A O 1
ATOM 1600 N N . GLN A 1 199 ? -0.014 -0.976 -27.584 1.00 46.00 199 GLN A N 1
ATOM 1601 C CA . GLN A 1 199 ? 0.326 -0.348 -26.294 1.00 46.00 199 GLN A CA 1
ATOM 1602 C C . GLN A 1 199 ? 1.745 -0.640 -25.792 1.00 46.00 199 GLN A C 1
ATOM 1604 O O . GLN A 1 199 ? 2.280 0.147 -25.017 1.00 46.00 199 GLN A O 1
ATOM 1609 N N . SER A 1 200 ? 2.399 -1.711 -26.248 1.00 39.03 200 SER A N 1
ATOM 1610 C CA . SER A 1 200 ? 3.821 -1.929 -25.983 1.00 39.03 200 SER A CA 1
ATOM 1611 C C . SER A 1 200 ? 4.651 -1.500 -27.191 1.00 39.03 200 SER A C 1
ATOM 1613 O O . SER A 1 200 ? 4.684 -2.207 -28.198 1.00 39.03 200 SER A O 1
ATOM 1615 N N . THR A 1 201 ? 5.412 -0.411 -27.090 1.00 42.84 201 THR A N 1
ATOM 1616 C CA . THR A 1 201 ? 6.513 -0.106 -28.029 1.00 42.84 201 THR A CA 1
ATOM 1617 C C . THR A 1 201 ? 7.700 -1.059 -27.815 1.00 42.84 201 THR A C 1
ATOM 1619 O O . THR A 1 201 ? 8.855 -0.643 -27.766 1.00 42.84 201 THR A O 1
ATOM 1622 N N . PHE A 1 202 ? 7.429 -2.351 -27.631 1.00 33.75 202 PHE A N 1
ATOM 1623 C CA . PHE A 1 202 ? 8.443 -3.385 -27.552 1.00 33.75 202 PHE A CA 1
ATOM 1624 C C . PHE A 1 202 ? 8.546 -4.033 -28.927 1.00 33.75 202 PHE A C 1
ATOM 1626 O O . PHE A 1 202 ? 7.686 -4.804 -29.349 1.00 33.75 202 PHE A O 1
ATOM 1633 N N . VAL A 1 203 ? 9.613 -3.678 -29.638 1.00 35.88 203 VAL A N 1
ATOM 1634 C CA . VAL A 1 203 ? 10.087 -4.438 -30.789 1.00 35.88 203 VAL A CA 1
ATOM 1635 C C . VAL A 1 203 ? 10.456 -5.823 -30.263 1.00 35.88 203 VAL A C 1
ATOM 1637 O O . VAL A 1 203 ? 11.402 -5.972 -29.489 1.00 35.88 203 VAL A O 1
ATOM 1640 N N . VAL A 1 204 ? 9.679 -6.834 -30.649 1.00 34.00 204 VAL A N 1
ATOM 1641 C CA . VAL A 1 204 ? 10.130 -8.225 -30.599 1.00 34.00 204 VAL A CA 1
ATOM 1642 C C . VAL A 1 204 ? 11.371 -8.289 -31.482 1.00 34.00 204 VAL A C 1
ATOM 1644 O O . VAL A 1 204 ? 11.324 -7.907 -32.648 1.00 34.00 204 VAL A O 1
ATOM 1647 N N . SER A 1 205 ? 12.496 -8.669 -30.881 1.00 35.47 205 SER A N 1
ATOM 1648 C CA . SER A 1 205 ? 13.791 -8.729 -31.548 1.00 35.47 205 SER A CA 1
ATOM 1649 C C . SER A 1 205 ? 13.724 -9.666 -32.751 1.00 35.47 205 SER A C 1
ATOM 1651 O O . SER A 1 205 ? 13.671 -10.880 -32.582 1.00 35.47 205 SER A O 1
ATOM 1653 N N . GLU A 1 206 ? 13.789 -9.101 -33.951 1.00 35.34 206 GLU A N 1
ATOM 1654 C CA . GLU A 1 206 ? 14.301 -9.794 -35.124 1.00 35.34 206 GLU A CA 1
ATOM 1655 C C . GLU A 1 206 ? 15.340 -8.897 -35.792 1.00 35.34 206 GLU A C 1
ATOM 1657 O O . GLU A 1 206 ? 15.024 -7.927 -36.470 1.00 35.34 206 GLU A O 1
ATOM 1662 N N . THR A 1 207 ? 16.604 -9.269 -35.581 1.00 33.12 207 THR A N 1
ATOM 1663 C CA . THR A 1 207 ? 17.783 -8.906 -36.382 1.00 33.12 207 THR A CA 1
ATOM 1664 C C . THR A 1 207 ? 18.142 -7.418 -36.497 1.00 33.12 207 THR A C 1
ATOM 1666 O O . THR A 1 207 ? 17.429 -6.579 -37.032 1.00 33.12 207 THR A O 1
ATOM 1669 N N . VAL A 1 208 ? 19.347 -7.111 -36.016 1.00 40.00 208 VAL A N 1
ATOM 1670 C CA . VAL A 1 208 ? 20.004 -5.802 -36.066 1.00 40.00 208 VAL A CA 1
ATOM 1671 C C . VAL A 1 208 ? 20.075 -5.270 -37.504 1.00 40.00 208 VAL A C 1
ATOM 1673 O O . VAL A 1 208 ? 20.803 -5.816 -38.330 1.00 40.00 208 VAL A O 1
ATOM 1676 N N . ALA A 1 209 ? 19.405 -4.148 -37.768 1.00 31.22 209 ALA A N 1
ATOM 1677 C CA . ALA A 1 209 ? 19.727 -3.246 -38.869 1.00 31.22 209 ALA A CA 1
ATOM 1678 C C . ALA A 1 209 ? 19.845 -1.813 -38.323 1.00 31.22 209 ALA A C 1
ATOM 1680 O O . ALA A 1 209 ? 19.087 -1.402 -37.446 1.00 31.22 209 ALA A O 1
ATOM 1681 N N . GLN A 1 210 ? 20.868 -1.096 -38.790 1.00 29.72 210 GLN A N 1
ATOM 1682 C CA . GLN A 1 210 ? 21.289 0.217 -38.290 1.00 29.72 210 GLN A CA 1
ATOM 1683 C C . GLN A 1 210 ? 20.165 1.275 -38.350 1.00 29.72 210 GLN A C 1
ATOM 1685 O O . GLN A 1 210 ? 19.319 1.208 -39.244 1.00 29.72 210 GLN A O 1
ATOM 1690 N N . PRO A 1 211 ? 20.157 2.279 -37.448 1.00 32.31 211 PRO A N 1
ATOM 1691 C CA . PRO A 1 211 ? 19.120 3.301 -37.443 1.00 32.31 211 PRO A CA 1
ATOM 1692 C C . PRO A 1 211 ? 19.264 4.236 -38.649 1.00 32.31 211 PRO A C 1
ATOM 1694 O O . PRO A 1 211 ? 20.310 4.856 -38.837 1.00 32.31 211 PRO A O 1
ATOM 1697 N N . GLN A 1 212 ? 18.195 4.357 -39.441 1.00 39.75 212 GLN A N 1
ATOM 1698 C CA . GLN A 1 212 ? 18.042 5.436 -40.418 1.00 39.75 212 GLN A CA 1
ATOM 1699 C C . GLN A 1 212 ? 17.846 6.780 -39.701 1.00 39.75 212 GLN A C 1
ATOM 1701 O O . GLN A 1 212 ? 17.204 6.852 -38.650 1.00 39.75 212 GLN A O 1
ATOM 1706 N N . GLU A 1 213 ? 18.424 7.836 -40.275 1.00 38.81 213 GLU A N 1
ATOM 1707 C CA . GLU A 1 213 ? 18.376 9.203 -39.753 1.00 38.81 213 GLU A CA 1
ATOM 1708 C C . GLU A 1 213 ? 16.938 9.705 -39.545 1.00 38.81 213 GLU A C 1
ATOM 1710 O O . GLU A 1 213 ? 16.022 9.430 -40.319 1.00 38.81 213 GLU A O 1
ATOM 1715 N N . PHE A 1 214 ? 16.750 10.453 -38.458 1.00 40.62 214 PHE A N 1
ATOM 1716 C CA . PHE A 1 214 ? 15.468 11.002 -38.029 1.00 40.62 214 PHE A CA 1
ATOM 1717 C C . PHE A 1 214 ? 14.960 12.073 -39.011 1.00 40.62 214 PHE A C 1
ATOM 1719 O O . PHE A 1 214 ? 15.501 13.177 -39.051 1.00 40.62 214 PHE A O 1
ATOM 1726 N N . ASP A 1 215 ? 13.890 11.761 -39.751 1.00 44.47 215 ASP A N 1
ATOM 1727 C CA . ASP A 1 215 ? 13.164 12.709 -40.606 1.00 44.47 215 ASP A CA 1
ATOM 1728 C C . ASP A 1 215 ? 11.965 13.335 -39.851 1.00 44.47 215 ASP A C 1
ATOM 1730 O O . ASP A 1 215 ? 10.955 12.659 -39.607 1.00 44.47 215 ASP A O 1
ATOM 1734 N N . PRO A 1 216 ? 12.035 14.629 -39.479 1.00 45.56 216 PRO A N 1
ATOM 1735 C CA . PRO A 1 216 ? 10.968 15.325 -38.760 1.00 45.56 216 PRO A CA 1
ATOM 1736 C C . PRO A 1 216 ? 9.691 15.562 -39.591 1.00 45.56 216 PRO A C 1
ATOM 1738 O O . PRO A 1 216 ? 8.646 15.882 -39.014 1.00 45.56 216 PRO A O 1
ATOM 1741 N N . GLU A 1 217 ? 9.730 15.384 -40.915 1.00 45.78 217 GLU A N 1
ATOM 1742 C CA . GLU A 1 217 ? 8.600 15.634 -41.818 1.00 45.78 217 GLU A CA 1
ATOM 1743 C C . GLU A 1 217 ? 7.877 14.363 -42.296 1.00 45.78 217 GLU A C 1
ATOM 1745 O O . GLU A 1 217 ? 6.852 14.451 -42.982 1.00 45.78 217 GLU A O 1
ATOM 1750 N N . CYS A 1 218 ? 8.311 13.180 -41.852 1.00 49.44 218 CYS A N 1
ATOM 1751 C CA . CYS A 1 218 ? 7.693 11.911 -42.224 1.00 49.44 218 CYS A CA 1
ATOM 1752 C C . CYS A 1 218 ? 6.203 11.829 -41.815 1.00 49.44 218 CYS A C 1
ATOM 1754 O O . CYS A 1 218 ? 5.829 11.907 -40.637 1.00 49.44 218 CYS A O 1
ATOM 1756 N N . ARG A 1 219 ? 5.324 11.635 -42.811 1.00 45.03 219 ARG A N 1
ATOM 1757 C CA . ARG A 1 219 ? 3.859 11.570 -42.635 1.00 45.03 219 ARG A CA 1
ATOM 1758 C C . ARG A 1 219 ? 3.395 10.350 -41.838 1.00 45.03 219 ARG A C 1
ATOM 1760 O O . ARG A 1 219 ? 2.469 10.483 -41.041 1.00 45.03 219 ARG A O 1
ATOM 1767 N N . GLU A 1 220 ? 4.050 9.205 -42.009 1.00 42.38 220 GLU A N 1
ATOM 1768 C CA . GLU A 1 220 ? 3.795 7.983 -41.230 1.00 42.38 220 GLU A CA 1
ATOM 1769 C C . GLU A 1 220 ? 4.149 8.203 -39.751 1.00 42.38 220 GLU A C 1
ATOM 1771 O O . GLU A 1 220 ? 3.330 7.938 -38.876 1.00 42.38 220 GLU A O 1
ATOM 1776 N N . CYS A 1 221 ? 5.294 8.832 -39.458 1.00 41.12 221 CYS A N 1
ATOM 1777 C CA . CYS A 1 221 ? 5.688 9.191 -38.092 1.00 41.12 221 CYS A CA 1
ATOM 1778 C C . CYS A 1 221 ? 4.716 10.191 -37.443 1.00 41.12 221 CYS A C 1
ATOM 1780 O O . CYS A 1 221 ? 4.379 10.054 -36.267 1.00 41.12 221 CYS A O 1
ATOM 1782 N N . LYS A 1 222 ? 4.215 11.182 -38.197 1.00 46.66 222 LYS A N 1
ATOM 1783 C CA . LYS A 1 222 ? 3.194 12.133 -37.711 1.00 46.66 222 LYS A CA 1
ATOM 1784 C C . LYS A 1 222 ? 1.841 11.451 -37.448 1.00 46.66 222 LYS A C 1
ATOM 1786 O O . LYS A 1 222 ? 1.158 11.829 -36.495 1.00 46.66 222 LYS A O 1
ATOM 1791 N N . LYS A 1 223 ? 1.473 10.442 -38.246 1.00 44.62 223 LYS A N 1
ATOM 1792 C CA . LYS A 1 223 ? 0.262 9.627 -38.062 1.00 44.62 223 LYS A CA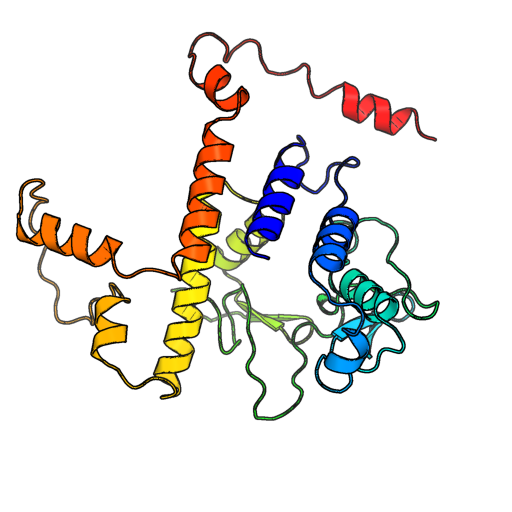 1
ATOM 1793 C C . LYS A 1 223 ? 0.390 8.697 -36.852 1.00 44.62 223 LYS A C 1
ATOM 1795 O O . LYS A 1 223 ? -0.441 8.781 -35.958 1.00 44.62 223 LYS A O 1
ATOM 1800 N N . HIS A 1 224 ? 1.491 7.956 -36.729 1.00 41.91 224 HIS A N 1
ATOM 1801 C CA . HIS A 1 224 ? 1.779 7.115 -35.561 1.00 41.91 224 HIS A CA 1
ATOM 1802 C C . HIS A 1 224 ? 1.841 7.920 -34.257 1.00 41.91 224 HIS A C 1
ATOM 1804 O O . HIS A 1 224 ? 1.385 7.451 -33.222 1.00 41.91 224 HIS A O 1
ATOM 1810 N N . ARG A 1 225 ? 2.325 9.169 -34.293 1.00 43.06 225 ARG A N 1
ATOM 1811 C CA . ARG A 1 225 ? 2.327 10.072 -33.129 1.00 43.06 225 ARG A CA 1
ATOM 1812 C C . ARG A 1 225 ? 0.923 10.553 -32.741 1.00 43.06 225 ARG A C 1
ATOM 1814 O O . ARG A 1 225 ? 0.668 10.753 -31.560 1.00 43.06 225 ARG A O 1
ATOM 1821 N N . LYS A 1 226 ? 0.016 10.722 -33.711 1.00 43.28 226 LYS A N 1
ATOM 1822 C CA . LYS A 1 226 ? -1.409 11.012 -33.469 1.00 43.28 226 LYS A CA 1
ATOM 1823 C C . LYS A 1 226 ? -2.162 9.788 -32.946 1.00 43.28 226 LYS A C 1
ATOM 1825 O O . LYS A 1 226 ? -2.932 9.922 -32.002 1.00 43.28 226 LYS A O 1
ATOM 1830 N N . ASP A 1 227 ? -1.878 8.611 -33.488 1.00 40.16 227 ASP A N 1
ATOM 1831 C CA . ASP A 1 227 ? -2.501 7.356 -33.060 1.00 40.16 227 ASP A CA 1
ATOM 1832 C C . ASP A 1 227 ? -1.999 6.939 -31.656 1.00 40.16 227 ASP A C 1
ATOM 1834 O O . ASP A 1 227 ? -2.784 6.494 -30.815 1.00 40.16 227 ASP A O 1
ATOM 1838 N N . ALA A 1 228 ? -0.731 7.220 -31.325 1.00 36.97 228 ALA A N 1
ATOM 1839 C CA . ALA A 1 228 ? -0.159 7.049 -29.983 1.00 36.97 228 ALA A CA 1
ATOM 1840 C C . ALA A 1 228 ? -0.742 8.015 -28.933 1.00 36.97 228 ALA A C 1
ATOM 1842 O O . ALA A 1 228 ? -0.802 7.679 -27.752 1.00 36.97 228 ALA A O 1
ATOM 1843 N N . LEU A 1 229 ? -1.211 9.202 -29.337 1.00 41.41 229 LEU A N 1
ATOM 1844 C CA . LEU A 1 229 ? -1.931 10.121 -28.445 1.00 41.41 229 LEU A CA 1
ATOM 1845 C C . LEU A 1 229 ? -3.343 9.616 -28.108 1.00 41.41 229 LEU A C 1
ATOM 1847 O O . LEU A 1 229 ? -3.880 9.991 -27.073 1.00 41.41 229 LEU A O 1
ATOM 1851 N N . SER A 1 230 ? -3.920 8.748 -28.946 1.00 44.12 230 SER A N 1
ATOM 1852 C CA . SER A 1 230 ? -5.247 8.156 -28.723 1.00 44.12 230 SER A CA 1
ATOM 1853 C C . SER A 1 230 ? -5.241 6.875 -27.872 1.00 44.12 230 SER A C 1
ATOM 1855 O O . SER A 1 230 ? -6.307 6.365 -27.541 1.00 44.12 230 SER A O 1
ATOM 1857 N N . SER A 1 231 ? -4.059 6.366 -27.494 1.00 39.53 231 SER A N 1
ATOM 1858 C CA . SER A 1 231 ? -3.883 4.989 -26.999 1.00 39.53 231 SER A CA 1
ATOM 1859 C C . SER A 1 231 ? -3.097 4.887 -25.681 1.00 39.53 231 SER A C 1
ATOM 1861 O O . SER A 1 231 ? -2.219 4.041 -25.569 1.00 39.53 231 SER A O 1
ATOM 1863 N N . ASN A 1 232 ? -3.377 5.725 -24.676 1.00 47.16 232 ASN A N 1
ATOM 1864 C CA . ASN A 1 232 ? -2.701 5.658 -23.368 1.00 47.16 232 ASN A CA 1
ATOM 1865 C C . ASN A 1 232 ? -3.678 5.458 -22.199 1.00 47.16 232 ASN A C 1
ATOM 1867 O O . ASN A 1 232 ? -4.890 5.567 -22.379 1.00 47.16 232 ASN A O 1
ATOM 1871 N N . MET A 1 233 ? -3.094 5.133 -21.032 1.00 43.75 233 MET A N 1
ATOM 1872 C CA . MET A 1 233 ? -3.639 5.154 -19.661 1.00 43.75 233 MET A CA 1
ATOM 1873 C C . MET A 1 233 ? -4.962 5.932 -19.539 1.00 43.75 233 MET A C 1
ATOM 1875 O O . MET A 1 233 ? -5.035 7.019 -20.108 1.00 43.75 233 MET A O 1
ATOM 1879 N N . PRO A 1 234 ? -5.983 5.438 -18.797 1.00 50.69 234 PRO A N 1
ATOM 1880 C CA . PRO A 1 234 ? -7.320 6.032 -18.795 1.00 50.69 234 PRO A CA 1
ATOM 1881 C C . PRO A 1 234 ? -7.264 7.558 -18.762 1.00 50.69 234 PRO A C 1
ATOM 1883 O O . PRO A 1 234 ? -6.562 8.112 -17.917 1.00 50.69 234 PRO A O 1
ATOM 1886 N N . GLN A 1 235 ? -7.974 8.222 -19.680 1.00 48.88 235 GLN A N 1
ATOM 1887 C CA . GLN A 1 235 ? -7.880 9.675 -19.875 1.00 48.88 235 GLN A CA 1
ATOM 1888 C C . GLN A 1 235 ? -8.032 10.444 -18.552 1.00 48.88 235 GLN A C 1
ATOM 1890 O O . GLN A 1 235 ? -7.312 11.397 -18.301 1.00 48.88 235 GLN A O 1
ATOM 1895 N N . THR A 1 236 ? -8.856 9.931 -17.636 1.00 54.34 236 THR A N 1
ATOM 1896 C CA . THR A 1 236 ? -9.023 10.439 -16.268 1.00 54.34 236 THR A CA 1
ATOM 1897 C C . THR A 1 236 ? -7.728 10.521 -15.454 1.00 54.34 236 THR A C 1
ATOM 1899 O O . THR A 1 236 ? -7.560 11.437 -14.656 1.00 54.34 236 THR A O 1
ATOM 1902 N N . VAL A 1 237 ? -6.803 9.577 -15.616 1.00 55.69 237 VAL A N 1
ATOM 1903 C CA . VAL A 1 237 ? -5.497 9.576 -14.944 1.00 55.69 237 VAL A CA 1
ATOM 1904 C C . VAL A 1 237 ? -4.522 10.499 -15.669 1.00 55.69 237 VAL A C 1
ATOM 1906 O O . VAL A 1 237 ? -3.789 11.236 -15.011 1.00 55.69 237 VAL A O 1
ATOM 1909 N N . LEU A 1 238 ? -4.538 10.506 -17.005 1.00 57.22 238 LEU A N 1
ATOM 1910 C CA . LEU A 1 238 ? -3.703 11.406 -17.804 1.00 57.22 238 LEU A CA 1
ATOM 1911 C C . LEU A 1 238 ? -4.051 12.873 -17.566 1.00 57.22 238 LEU A C 1
ATOM 1913 O O . LEU A 1 238 ? -3.140 13.671 -17.370 1.00 57.22 238 LEU A O 1
ATOM 1917 N N . ASP A 1 239 ? -5.336 13.213 -17.513 1.00 59.94 239 ASP A N 1
ATOM 1918 C CA . ASP A 1 239 ? -5.816 14.570 -17.252 1.00 59.94 239 ASP A CA 1
ATOM 1919 C C . ASP A 1 239 ? -5.354 15.050 -15.871 1.00 59.94 239 ASP A C 1
ATOM 1921 O O . ASP A 1 239 ? -4.854 16.164 -15.734 1.00 59.94 239 ASP A O 1
ATOM 1925 N N . VAL A 1 240 ? -5.423 14.182 -14.854 1.00 57.25 240 VAL A N 1
ATOM 1926 C CA . VAL A 1 240 ? -4.926 14.488 -13.503 1.00 57.25 240 VAL A CA 1
ATOM 1927 C C . VAL A 1 240 ? -3.409 14.701 -13.499 1.00 57.25 240 VAL A C 1
ATOM 1929 O O . VAL A 1 240 ? -2.917 15.621 -12.847 1.00 57.25 240 VAL A O 1
ATOM 1932 N N . ILE A 1 241 ? -2.653 13.877 -14.229 1.00 55.50 241 ILE A N 1
ATOM 1933 C CA . ILE A 1 241 ? -1.196 14.024 -14.359 1.00 55.50 241 ILE A CA 1
ATOM 1934 C C . ILE A 1 241 ? -0.841 15.324 -15.096 1.00 55.50 241 ILE A C 1
ATOM 1936 O O . ILE A 1 241 ? 0.090 16.021 -14.695 1.00 55.50 241 ILE A O 1
ATOM 1940 N N . GLN A 1 242 ? -1.556 15.653 -16.172 1.00 54.31 242 GLN A N 1
ATOM 1941 C CA . GLN A 1 242 ? -1.309 16.845 -16.983 1.00 54.31 242 GLN A CA 1
ATOM 1942 C C . GLN A 1 242 ? -1.651 18.126 -16.223 1.00 54.31 242 GLN A C 1
ATOM 1944 O O . GLN A 1 242 ? -0.808 19.019 -16.155 1.00 54.31 242 GLN A O 1
ATOM 1949 N N . ASP A 1 243 ? -2.818 18.187 -15.577 1.00 60.94 243 ASP A N 1
ATOM 1950 C CA . ASP A 1 243 ? -3.200 19.302 -14.702 1.00 60.94 243 ASP A CA 1
ATOM 1951 C C . ASP A 1 243 ? -2.158 19.502 -13.587 1.00 60.94 243 ASP A C 1
ATOM 1953 O O . ASP A 1 243 ? -1.708 20.616 -13.315 1.00 60.94 243 ASP A O 1
ATOM 1957 N N . TYR A 1 244 ? -1.655 18.405 -13.018 1.00 54.44 244 TYR A N 1
ATOM 1958 C CA . TYR A 1 244 ? -0.592 18.449 -12.020 1.00 54.44 244 TYR A CA 1
ATOM 1959 C C . TYR A 1 244 ? 0.740 19.004 -12.561 1.00 54.44 244 TYR A C 1
ATOM 1961 O O . TYR A 1 244 ? 1.365 19.856 -11.919 1.00 54.44 244 TYR A O 1
ATOM 1969 N N . ILE A 1 245 ? 1.176 18.567 -13.748 1.00 54.22 245 ILE A N 1
ATOM 1970 C CA . ILE A 1 245 ? 2.371 19.100 -14.424 1.00 54.22 245 ILE A CA 1
ATOM 1971 C C . ILE A 1 245 ? 2.194 20.597 -14.713 1.00 54.22 245 ILE A C 1
ATOM 1973 O O . ILE A 1 245 ? 3.117 21.386 -14.492 1.00 54.22 245 ILE A O 1
ATOM 1977 N N . GLU A 1 246 ? 1.020 21.020 -15.175 1.00 56.72 246 GLU A N 1
ATOM 1978 C CA . GLU A 1 246 ? 0.738 22.427 -15.447 1.00 56.72 246 GLU A CA 1
ATOM 1979 C C . GLU A 1 246 ? 0.759 23.285 -14.181 1.00 56.72 246 GLU A C 1
ATOM 1981 O O . GLU A 1 246 ? 1.385 24.347 -14.173 1.00 56.72 246 GLU A O 1
ATOM 1986 N N . GLN A 1 247 ? 0.120 22.838 -13.098 1.00 57.31 247 GLN A N 1
ATOM 1987 C CA . GLN A 1 247 ? 0.105 23.556 -11.820 1.00 57.31 247 GLN A CA 1
ATOM 1988 C C . GLN A 1 247 ? 1.510 23.702 -11.230 1.00 57.31 247 GLN A C 1
ATOM 1990 O O . GLN A 1 247 ? 1.875 24.783 -10.762 1.00 57.31 247 GLN A O 1
ATOM 1995 N N . ALA A 1 248 ? 2.334 22.654 -11.308 1.00 53.31 248 ALA A N 1
ATOM 1996 C CA . ALA A 1 248 ? 3.727 22.714 -10.875 1.00 53.31 248 ALA A CA 1
ATOM 1997 C C . ALA A 1 248 ? 4.560 23.699 -11.716 1.00 53.31 248 ALA A C 1
ATOM 1999 O O . ALA A 1 248 ? 5.444 24.379 -11.189 1.00 53.31 248 ALA A O 1
ATOM 2000 N N . ASN A 1 249 ? 4.257 23.822 -13.012 1.00 52.34 249 ASN A N 1
ATOM 2001 C CA . ASN A 1 249 ? 4.945 24.743 -13.915 1.00 52.34 249 ASN A CA 1
ATOM 2002 C C . ASN A 1 249 ? 4.440 26.197 -13.831 1.00 52.34 249 ASN A C 1
ATOM 2004 O O . ASN A 1 249 ? 5.196 27.106 -14.179 1.00 52.34 249 ASN A O 1
ATOM 2008 N N . LYS A 1 250 ? 3.221 26.430 -13.321 1.00 52.38 250 LYS A N 1
ATOM 2009 C CA . LYS A 1 250 ? 2.615 27.761 -13.093 1.00 52.38 250 LYS A CA 1
ATOM 2010 C C . LYS A 1 250 ? 3.095 28.457 -11.804 1.00 52.38 250 LYS A C 1
ATOM 2012 O O . LYS A 1 250 ? 2.752 29.614 -11.577 1.00 52.38 250 LYS A O 1
ATOM 2017 N N . GLY A 1 251 ? 3.890 27.796 -10.957 1.00 48.50 251 GLY A N 1
ATOM 2018 C CA . GLY A 1 251 ? 4.366 28.369 -9.694 1.00 48.50 251 GLY A CA 1
ATOM 2019 C C . GLY A 1 251 ? 5.261 29.605 -9.875 1.00 48.50 251 GLY A C 1
ATOM 2020 O O . GLY A 1 251 ? 6.219 29.580 -10.648 1.00 48.50 251 GLY A O 1
ATOM 2021 N N . LEU A 1 252 ? 4.999 30.662 -9.094 1.00 48.34 252 LEU A N 1
ATOM 2022 C CA . LEU A 1 252 ? 5.780 31.914 -9.027 1.00 48.34 252 LEU A CA 1
ATOM 2023 C C . LEU A 1 252 ? 7.296 31.672 -8.891 1.00 48.34 252 LEU A C 1
ATOM 2025 O O . LEU A 1 252 ? 8.096 32.392 -9.480 1.00 48.34 252 LEU A O 1
ATOM 2029 N N . ALA A 1 253 ? 7.694 30.604 -8.193 1.00 44.91 253 ALA A N 1
ATOM 2030 C CA . ALA A 1 253 ? 9.087 30.183 -8.084 1.00 44.91 253 ALA A CA 1
ATOM 2031 C C . ALA A 1 253 ? 9.712 29.838 -9.449 1.00 44.91 253 ALA A C 1
ATOM 2033 O O . ALA A 1 253 ? 10.820 30.277 -9.739 1.00 44.91 253 ALA A O 1
ATOM 2034 N N . ASN A 1 254 ? 9.005 29.117 -10.325 1.00 46.38 254 ASN A N 1
ATOM 2035 C CA . ASN A 1 254 ? 9.515 28.739 -11.646 1.00 46.38 254 ASN A CA 1
ATOM 2036 C C . ASN A 1 254 ? 9.619 29.959 -12.580 1.00 46.38 254 ASN A C 1
ATOM 2038 O O . ASN A 1 254 ? 10.542 30.034 -13.384 1.00 46.38 254 ASN A O 1
ATOM 2042 N N . TRP A 1 255 ? 8.730 30.950 -12.424 1.00 53.53 255 TRP A N 1
ATOM 2043 C CA . TRP A 1 255 ? 8.830 32.252 -13.099 1.00 53.53 255 TRP A CA 1
ATOM 2044 C C . TRP A 1 255 ? 10.060 33.052 -12.627 1.00 53.53 255 TRP A C 1
ATOM 2046 O O . TRP A 1 255 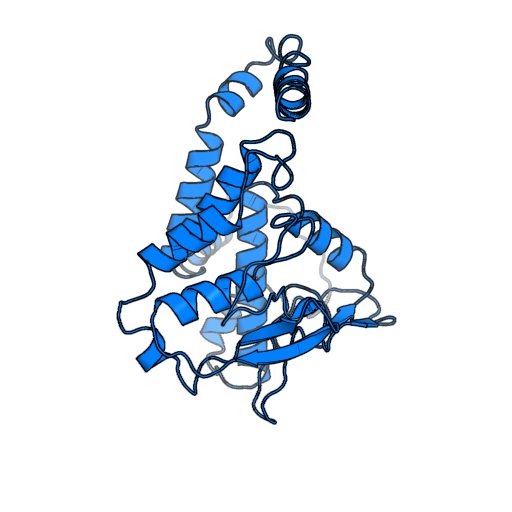? 10.841 33.515 -13.459 1.00 53.53 255 TRP A O 1
ATOM 2056 N N . ILE A 1 256 ? 10.306 33.120 -11.310 1.00 51.03 256 ILE A N 1
ATOM 2057 C CA . ILE A 1 256 ? 11.487 33.784 -10.721 1.00 51.03 256 ILE A CA 1
ATOM 2058 C C . ILE A 1 256 ? 12.790 33.093 -11.161 1.00 51.03 256 ILE A C 1
ATOM 2060 O O . ILE A 1 256 ? 13.736 33.763 -11.574 1.00 51.03 256 ILE A O 1
ATOM 2064 N N . PHE A 1 257 ? 12.837 31.756 -11.161 1.00 48.06 257 PHE A N 1
ATOM 2065 C CA . PHE A 1 257 ? 14.004 30.984 -11.611 1.00 48.06 257 PHE A CA 1
ATOM 2066 C C . PHE A 1 257 ? 14.261 31.070 -13.128 1.00 48.06 257 PHE A C 1
ATOM 2068 O O . PHE A 1 257 ? 15.380 30.786 -13.571 1.00 48.06 257 PHE A O 1
ATOM 2075 N N . LYS A 1 258 ? 13.267 31.482 -13.928 1.00 49.06 258 LYS A N 1
ATOM 2076 C CA . LYS A 1 258 ? 13.389 31.675 -15.385 1.00 49.06 258 LYS A CA 1
ATOM 2077 C C . LYS A 1 258 ? 14.059 33.004 -15.753 1.00 49.06 258 LYS A C 1
ATOM 2079 O O . LYS A 1 258 ? 14.666 33.103 -16.820 1.00 49.06 258 LYS A O 1
ATOM 2084 N N . HIS A 1 259 ? 14.024 34.002 -14.869 1.00 52.16 259 HIS A N 1
ATOM 2085 C CA . HIS A 1 259 ? 14.754 35.255 -15.050 1.00 52.16 259 HIS A CA 1
ATOM 2086 C C . HIS A 1 259 ? 16.205 35.103 -14.566 1.00 52.16 259 HIS A C 1
ATOM 2088 O O . HIS A 1 259 ? 16.506 35.124 -13.373 1.00 52.16 259 HIS A O 1
ATOM 2094 N N . ARG A 1 260 ? 17.133 34.969 -15.527 1.00 46.34 260 ARG A N 1
ATOM 2095 C CA . ARG A 1 260 ? 18.579 34.727 -15.320 1.00 46.34 260 ARG A CA 1
ATOM 2096 C C . ARG A 1 260 ? 19.282 35.690 -14.339 1.00 46.34 260 ARG A C 1
ATOM 2098 O O . ARG A 1 260 ? 20.349 35.333 -13.855 1.00 46.34 260 ARG A O 1
ATOM 2105 N N . GLY A 1 261 ? 18.709 36.858 -14.035 1.00 49.28 261 GLY A N 1
ATOM 2106 C CA . GLY A 1 261 ? 19.306 37.879 -13.162 1.00 49.28 261 GLY A CA 1
ATOM 2107 C C . GLY A 1 261 ? 19.075 37.714 -11.651 1.00 49.28 261 GLY A C 1
ATOM 2108 O O . GLY A 1 261 ? 19.791 38.338 -10.880 1.00 49.28 261 GLY A O 1
ATOM 2109 N N . ILE A 1 262 ? 18.125 36.881 -11.201 1.00 47.38 262 ILE A N 1
ATOM 2110 C CA . ILE A 1 262 ? 17.760 36.781 -9.763 1.00 47.38 262 ILE A CA 1
ATOM 2111 C C . ILE A 1 262 ? 18.440 35.589 -9.061 1.00 47.38 262 ILE A C 1
ATOM 2113 O O . ILE A 1 262 ? 18.443 35.492 -7.835 1.00 47.38 262 ILE A O 1
ATOM 2117 N N . LYS A 1 263 ? 19.124 34.716 -9.816 1.00 40.69 263 LYS A N 1
ATOM 2118 C CA . LYS A 1 263 ? 19.811 33.518 -9.291 1.00 40.69 263 LYS A CA 1
ATOM 2119 C C . LYS A 1 263 ? 20.836 33.792 -8.181 1.00 40.69 263 LYS A C 1
ATOM 2121 O O . LYS A 1 263 ? 21.152 32.866 -7.443 1.00 40.69 263 LYS A O 1
ATOM 2126 N N . LEU A 1 264 ? 21.355 35.017 -8.074 1.00 44.59 264 LEU A N 1
ATOM 2127 C CA . LEU A 1 264 ? 22.379 35.379 -7.090 1.00 44.59 264 LEU A CA 1
ATOM 2128 C C . LEU A 1 264 ? 21.811 35.910 -5.760 1.00 44.59 264 LEU A C 1
ATOM 2130 O O . LEU A 1 264 ? 22.558 36.028 -4.799 1.00 44.59 264 LEU A O 1
ATOM 2134 N N . LEU A 1 265 ? 20.511 36.226 -5.687 1.00 42.50 265 LEU A N 1
ATOM 2135 C CA . LEU A 1 265 ? 19.901 36.866 -4.509 1.00 42.50 265 LEU A CA 1
ATOM 2136 C C . LEU A 1 265 ? 19.006 35.934 -3.677 1.00 42.50 265 LEU A C 1
ATOM 2138 O O . LEU A 1 265 ? 18.571 36.326 -2.599 1.00 42.50 265 LEU A O 1
ATOM 2142 N N . SER A 1 266 ? 18.718 34.711 -4.137 1.00 46.12 266 SER A N 1
ATOM 2143 C CA . SER A 1 266 ? 17.700 33.849 -3.514 1.00 46.12 266 SER A CA 1
ATOM 2144 C C . SER A 1 266 ? 18.220 32.699 -2.637 1.00 46.12 266 SER A C 1
ATOM 2146 O O . SER A 1 266 ? 17.424 31.847 -2.257 1.00 46.12 266 SER A O 1
ATOM 2148 N N . LEU A 1 267 ? 19.509 32.650 -2.280 1.00 35.81 267 LEU A N 1
ATOM 2149 C CA . LEU A 1 267 ? 20.064 31.724 -1.273 1.00 35.81 267 LEU A CA 1
ATOM 2150 C C . LEU A 1 267 ? 21.236 32.425 -0.548 1.00 35.81 267 LEU A C 1
ATOM 2152 O O . LEU A 1 267 ? 22.145 32.845 -1.262 1.00 35.81 267 LEU A O 1
ATOM 2156 N N . PRO A 1 268 ? 21.273 32.568 0.802 1.00 42.91 268 PRO A N 1
ATOM 2157 C CA . PRO A 1 268 ? 20.531 31.853 1.847 1.00 42.91 268 PRO A CA 1
ATOM 2158 C C . PRO A 1 268 ? 19.788 32.805 2.818 1.00 42.91 268 PRO A C 1
ATOM 2160 O O . PRO A 1 268 ? 20.395 33.409 3.696 1.00 42.91 268 PRO A O 1
ATOM 2163 N N . ALA A 1 269 ? 18.460 32.908 2.719 1.00 40.91 269 ALA A N 1
ATOM 2164 C CA . ALA A 1 269 ? 17.650 33.605 3.735 1.00 40.91 269 ALA A CA 1
ATOM 2165 C C . ALA A 1 269 ? 16.414 32.815 4.200 1.00 40.91 269 ALA A C 1
ATOM 2167 O O . ALA A 1 269 ? 15.696 33.263 5.084 1.00 40.91 269 ALA A O 1
ATOM 2168 N N . THR A 1 270 ? 16.176 31.618 3.656 1.00 43.91 270 THR A N 1
ATOM 2169 C CA . THR A 1 270 ? 15.054 30.747 4.055 1.00 43.91 270 THR A CA 1
ATOM 2170 C C . THR A 1 270 ? 15.461 29.613 4.996 1.00 43.91 270 THR A C 1
ATOM 2172 O O . THR A 1 270 ? 14.602 28.904 5.499 1.00 43.91 270 THR A O 1
ATOM 2175 N N . VAL A 1 271 ? 16.757 29.455 5.276 1.00 45.44 271 VAL A N 1
A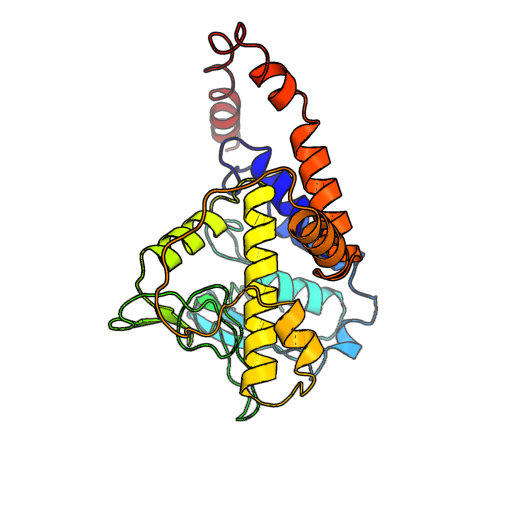TOM 2176 C CA . VAL A 1 271 ? 17.278 28.438 6.205 1.00 45.44 271 VAL A CA 1
ATOM 2177 C C . VAL A 1 271 ? 17.177 28.837 7.696 1.00 45.44 271 VAL A C 1
ATOM 2179 O O . VAL A 1 271 ? 17.048 27.928 8.512 1.00 45.44 271 VAL A O 1
ATOM 2182 N N . PRO A 1 272 ? 17.166 30.125 8.122 1.00 43.47 272 PRO A N 1
ATOM 2183 C CA . PRO A 1 272 ? 17.158 30.411 9.561 1.00 43.47 272 PRO A CA 1
ATOM 2184 C C . PRO A 1 272 ? 15.807 30.204 10.268 1.00 43.47 272 PRO A C 1
ATOM 2186 O O . PRO A 1 272 ? 15.805 29.764 11.410 1.00 43.47 272 PRO A O 1
ATOM 2189 N N . MET A 1 273 ? 14.653 30.482 9.652 1.00 43.59 273 MET A N 1
ATOM 2190 C CA . MET A 1 273 ? 13.389 30.529 10.418 1.00 43.59 273 MET A CA 1
ATOM 2191 C C . MET A 1 273 ? 12.889 29.158 10.897 1.00 43.59 273 MET A C 1
ATOM 2193 O O . MET A 1 273 ? 12.435 29.050 12.035 1.00 43.59 273 MET A O 1
ATOM 2197 N N . ASP A 1 274 ? 13.038 28.104 10.090 1.00 42.94 274 ASP A N 1
ATOM 2198 C CA . ASP A 1 274 ? 12.580 26.756 10.464 1.00 42.94 274 ASP A CA 1
ATOM 2199 C C . ASP A 1 274 ? 13.449 26.144 11.581 1.00 42.94 274 ASP A C 1
ATOM 2201 O O . ASP A 1 274 ? 12.945 25.438 12.455 1.00 42.94 274 ASP A O 1
ATOM 2205 N N . PHE A 1 275 ? 14.746 26.478 11.618 1.00 44.72 275 PHE A N 1
ATOM 2206 C CA . PHE A 1 275 ? 15.648 26.098 12.715 1.00 44.72 275 PHE A CA 1
ATOM 2207 C C . PHE A 1 275 ? 15.374 26.887 14.005 1.00 44.72 275 PHE A C 1
ATOM 2209 O O . PHE A 1 275 ? 15.436 26.317 15.099 1.00 44.72 275 PHE A O 1
ATOM 2216 N N . PHE A 1 276 ? 15.047 28.180 13.895 1.00 42.50 276 PHE A N 1
ATOM 2217 C CA . PHE A 1 276 ? 14.684 29.012 15.047 1.00 42.50 276 PHE A CA 1
ATOM 2218 C C . PHE A 1 276 ? 13.340 28.597 15.671 1.00 42.50 276 PHE A C 1
ATOM 2220 O O . PHE A 1 276 ? 13.221 28.552 16.893 1.00 42.50 276 PHE A O 1
ATOM 2227 N N . LEU A 1 277 ? 12.339 28.213 14.874 1.00 49.50 277 LEU A N 1
ATOM 2228 C CA . LEU A 1 277 ? 11.054 27.736 15.406 1.00 49.50 277 LEU A CA 1
ATOM 2229 C C . LEU A 1 277 ? 11.165 26.363 16.092 1.00 49.50 277 LEU A C 1
ATOM 2231 O O . LEU A 1 277 ? 10.526 26.143 17.121 1.00 49.50 277 LEU A O 1
ATOM 2235 N N . ALA A 1 278 ? 12.036 25.473 15.602 1.00 47.34 278 ALA A N 1
ATOM 2236 C CA . ALA A 1 278 ? 12.298 24.174 16.229 1.00 47.34 278 ALA A CA 1
ATOM 2237 C C . ALA A 1 278 ? 13.015 24.271 17.592 1.00 47.34 278 ALA A C 1
ATOM 2239 O O . ALA A 1 278 ? 12.982 23.322 18.372 1.00 47.34 278 ALA A O 1
ATOM 2240 N N . THR A 1 279 ? 13.660 25.402 17.900 1.00 43.16 279 THR A N 1
ATOM 2241 C CA . THR A 1 279 ? 14.384 25.609 19.168 1.00 43.16 279 THR A CA 1
ATOM 2242 C C . THR A 1 279 ? 13.574 26.356 20.227 1.00 43.16 279 THR A C 1
ATOM 2244 O O . THR A 1 279 ? 13.916 26.278 21.404 1.00 43.16 279 THR A O 1
ATOM 2247 N N . ILE A 1 280 ? 12.488 27.030 19.840 1.00 44.47 280 ILE A N 1
ATOM 2248 C CA . ILE A 1 280 ? 11.655 27.841 20.745 1.00 44.47 280 ILE A CA 1
ATOM 2249 C C . ILE A 1 280 ? 10.446 27.051 21.287 1.00 44.47 280 ILE A C 1
ATOM 2251 O O . ILE A 1 280 ? 9.864 27.426 22.300 1.00 44.47 280 ILE A O 1
ATOM 2255 N N . SER A 1 281 ? 10.107 25.910 20.682 1.00 43.66 281 SER A N 1
ATOM 2256 C CA . SER A 1 281 ? 9.088 24.980 21.183 1.00 43.66 281 SER A CA 1
ATOM 2257 C C . SER A 1 281 ? 9.718 23.894 22.073 1.00 43.66 281 SER A C 1
ATOM 2259 O O . SER A 1 281 ? 9.916 22.758 21.633 1.00 43.66 281 SER A O 1
ATOM 2261 N N . LYS A 1 282 ? 10.029 24.238 23.324 1.00 36.47 282 LYS A N 1
ATOM 2262 C CA . LYS A 1 282 ? 10.241 23.288 24.427 1.00 36.47 282 LYS A CA 1
ATOM 2263 C C . LYS A 1 282 ? 9.270 23.590 25.556 1.00 36.47 282 LYS A C 1
ATOM 2265 O O . LYS A 1 282 ? 9.073 24.792 25.830 1.00 36.47 282 LYS A O 1
#

Secondary structure (DSSP, 8-state):
-HHHHHHHHHHHHTSTTGGG-TT--HHHHHHHHHHHHS-TTHHHHHTTT--EEEEETTT--EEEE---SSHHHHHHHHHHHT--BTTTBSS--EETTEEEEEGGGT-SS---STTPPPB-SSSBS-SB----SS----EEEETTEEEE--HHHHHHHHHHHS---HHHHHHHHHHHHHHHHHHHHHTTS---HHHHHHH----------PPPP--TT-HHHHHHHHHHHTSSS-HHHHHHHHHHHHHHHT-HHHHHHHSTTSTTTSSSSSSHHHHHHHHH--

Radius of gyration: 22.81 Å; chains: 1; bounding box: 43×58×67 Å

Sequence (282 aa):
MTSDFFRVVNEARRYSLGPFSPSFNIQTCLLEGLQKHLPDDAHKRVNGRLHISLTRVYDGKNVIISEFESREEVLQALLCACFIPGFSGILPPRFRGVRYMDGAFSDNLPILDENTITVSPFCGESDICPRDQSSQLFHLNWANTSIEISRQNINRFVRILFPPRPEFLSKFCQQGFDDALQFLHRNNLINCRRCVAVQSTFVVSETVAQPQEFDPECRECKKHRKDALSSNMPQTVLDVIQDYIEQANKGLANWIFKHRGIKLLSLPATVPMDFFLATISK